Protein AF-A0A821TDD8-F1 (afdb_monomer_lite)

Secondary structure (DSSP, 8-state):
--TT---TT--HHHHHHHHHHHHHHHS---HHHHS-TT-HHHHHHHHHHHHHHHHHHHHHHTSSTTGGGHHHHHHHHHHHH--SSSSSTTHHHHHHHHHHHHHHHS-HHHHHHHHHHHTT-HHHHHH--GGG-SS-HHHHHHHHHHHHHHHHHHHH---TTTS-HHHHHHHHHHHHHHHS-B-HHHHHHHS-S-SSTTGGGS-HHHHHHHHEEEE---B-TTSPBPPPEEEE-TTHHHHT--HHHHHHH---HHHHHHHHHHTTT-

pLDDT: mean 84.68, std 11.16, range [42.69, 96.88]

Structure (mmCIF, N/CA/C/O backbone):
data_AF-A0A821TDD8-F1
#
_entry.id   AF-A0A821TDD8-F1
#
loop_
_atom_site.group_PDB
_atom_site.id
_atom_site.type_symbol
_atom_site.label_atom_id
_atom_site.label_alt_id
_atom_site.label_comp_id
_atom_site.label_asym_id
_atom_site.label_entity_id
_atom_site.label_seq_id
_atom_site.pdbx_PDB_ins_code
_atom_site.Cartn_x
_atom_site.Cartn_y
_atom_site.Cartn_z
_atom_site.occupancy
_atom_site.B_iso_or_equiv
_atom_site.auth_seq_id
_atom_site.auth_comp_id
_atom_site.auth_asym_id
_atom_site.auth_atom_id
_atom_site.pdbx_PDB_model_num
ATOM 1 N N . ILE A 1 1 ? -6.400 9.866 19.745 1.00 47.09 1 ILE A N 1
ATOM 2 C CA . ILE A 1 1 ? -5.144 9.919 18.960 1.00 47.09 1 ILE A CA 1
ATOM 3 C C . ILE A 1 1 ? -4.551 11.306 19.178 1.00 47.09 1 ILE A C 1
ATOM 5 O O . ILE A 1 1 ? -5.281 12.279 19.027 1.00 47.09 1 ILE A O 1
ATOM 9 N N . ILE A 1 2 ? -3.306 11.408 19.654 1.00 42.69 2 ILE A N 1
ATOM 10 C CA . ILE A 1 2 ? -2.627 12.700 19.856 1.00 42.69 2 ILE A CA 1
ATOM 11 C C . ILE A 1 2 ? -2.409 13.306 18.464 1.00 42.69 2 ILE A C 1
ATOM 13 O O . ILE A 1 2 ? -1.706 12.716 17.650 1.00 42.69 2 ILE A O 1
ATOM 17 N N . LYS A 1 3 ? -3.069 14.434 18.170 1.00 56.16 3 LYS A N 1
ATOM 18 C CA . LYS A 1 3 ? -3.223 14.970 16.802 1.00 56.16 3 LYS A CA 1
ATOM 19 C C . LYS A 1 3 ? -1.901 15.296 16.085 1.00 56.16 3 LYS A C 1
ATOM 21 O O . LYS A 1 3 ? -1.856 15.186 14.869 1.00 56.16 3 LYS A O 1
ATOM 26 N N . ASN A 1 4 ? -0.821 15.605 16.810 1.00 61.91 4 ASN A N 1
ATOM 27 C CA . ASN A 1 4 ? 0.393 16.194 16.217 1.00 61.91 4 ASN A CA 1
ATOM 28 C C . ASN A 1 4 ? 1.687 15.416 16.510 1.00 61.91 4 ASN A C 1
ATOM 30 O O . ASN A 1 4 ? 2.776 15.977 16.427 1.00 61.91 4 ASN A O 1
ATOM 34 N N . GLN A 1 5 ? 1.596 14.146 16.905 1.00 73.06 5 GLN A N 1
ATOM 35 C CA . GLN A 1 5 ? 2.781 13.313 17.116 1.00 73.06 5 GLN A CA 1
ATOM 36 C C . GLN A 1 5 ? 2.640 12.016 16.332 1.00 73.06 5 GLN A C 1
ATOM 38 O O . GLN A 1 5 ? 1.657 11.289 16.472 1.00 73.06 5 GLN A O 1
ATOM 43 N N . VAL A 1 6 ? 3.639 11.741 15.503 1.00 79.94 6 VAL A N 1
ATOM 44 C CA . VAL A 1 6 ? 3.786 10.491 14.767 1.00 79.94 6 VAL A CA 1
ATOM 45 C C . VAL A 1 6 ? 5.256 10.109 14.762 1.00 79.94 6 VAL A C 1
ATOM 47 O O . VAL A 1 6 ? 6.138 10.960 14.840 1.00 79.94 6 VAL A O 1
ATOM 50 N N . THR A 1 7 ? 5.513 8.814 14.693 1.00 83.12 7 THR A N 1
ATOM 51 C CA . THR A 1 7 ? 6.844 8.276 14.463 1.00 83.12 7 THR A CA 1
ATOM 52 C C . THR A 1 7 ? 6.717 7.107 13.504 1.00 83.12 7 THR A C 1
ATOM 54 O O . THR A 1 7 ? 5.881 6.221 13.694 1.00 83.12 7 THR A O 1
ATOM 57 N N . PHE A 1 8 ? 7.557 7.114 12.475 1.00 82.06 8 PHE A N 1
ATOM 58 C CA . PHE A 1 8 ? 7.660 6.030 11.505 1.00 82.06 8 PHE A CA 1
ATOM 59 C C . PHE A 1 8 ? 8.451 4.835 12.059 1.00 82.06 8 PHE A C 1
ATOM 61 O O . PHE A 1 8 ? 8.498 3.787 11.422 1.00 82.06 8 PHE A O 1
ATOM 68 N N . HIS A 1 9 ? 9.047 4.956 13.252 1.00 74.06 9 HIS A N 1
ATOM 69 C CA . HIS A 1 9 ? 10.036 4.012 13.777 1.00 74.06 9 HIS A CA 1
ATOM 70 C C . HIS A 1 9 ? 9.534 3.100 14.903 1.00 74.06 9 HIS A C 1
ATOM 72 O O . HIS A 1 9 ? 10.352 2.405 15.495 1.00 74.06 9 HIS A O 1
ATOM 78 N N . ILE A 1 10 ? 8.240 3.078 15.248 1.00 69.12 10 ILE A N 1
ATOM 79 C CA . ILE A 1 10 ? 7.751 2.156 16.294 1.00 69.12 10 ILE A CA 1
ATOM 80 C C . ILE A 1 10 ? 7.802 0.724 15.745 1.00 69.12 10 ILE A C 1
ATOM 82 O O . ILE A 1 10 ? 7.016 0.404 14.859 1.00 69.12 10 ILE A O 1
ATOM 86 N N . PRO A 1 11 ? 8.653 -0.175 16.271 1.00 76.12 11 PRO A N 1
ATOM 87 C CA . PRO A 1 11 ? 8.895 -1.447 15.599 1.00 76.12 11 PRO A CA 1
ATOM 88 C C . PRO A 1 11 ? 8.007 -2.584 16.125 1.00 76.12 11 PRO A C 1
ATOM 90 O O . PRO A 1 11 ? 7.867 -3.608 15.468 1.00 76.12 11 PRO A O 1
ATOM 93 N N . LEU A 1 12 ? 7.385 -2.435 17.304 1.00 86.81 12 LEU A N 1
ATOM 94 C CA . LEU A 1 12 ? 6.728 -3.555 17.991 1.00 86.81 12 LEU A CA 1
ATOM 95 C C . LEU A 1 12 ? 5.571 -4.165 17.188 1.00 86.81 12 LEU A C 1
ATOM 97 O O . LEU A 1 12 ? 5.489 -5.383 17.069 1.00 86.81 12 LEU A O 1
ATOM 101 N N . HIS A 1 13 ? 4.692 -3.337 16.620 1.00 87.94 13 HIS A N 1
ATOM 102 C CA . HIS A 1 13 ? 3.569 -3.829 15.818 1.00 87.94 13 HIS A CA 1
ATOM 103 C C . HIS A 1 13 ? 4.051 -4.521 14.533 1.00 87.94 13 HIS A C 1
ATOM 105 O O . HIS A 1 13 ? 3.463 -5.515 14.117 1.00 87.94 13 HIS A O 1
ATOM 111 N N . ARG A 1 14 ? 5.180 -4.085 13.966 1.00 88.88 14 ARG A N 1
ATOM 112 C CA . ARG A 1 14 ? 5.814 -4.739 12.813 1.00 88.88 14 ARG A CA 1
ATOM 113 C C . ARG A 1 14 ? 6.432 -6.078 13.177 1.00 88.88 14 ARG A C 1
ATOM 115 O O . ARG A 1 14 ? 6.271 -7.033 12.430 1.00 88.88 14 ARG A O 1
ATOM 122 N N . TYR A 1 15 ? 7.060 -6.199 14.346 1.00 88.81 15 TYR A N 1
ATOM 123 C CA . TYR A 1 15 ? 7.495 -7.510 14.832 1.00 88.81 15 TYR A CA 1
ATOM 124 C C . TYR A 1 15 ? 6.312 -8.453 15.045 1.00 88.81 15 TYR A C 1
ATOM 126 O O . TYR A 1 15 ? 6.395 -9.609 14.649 1.00 88.81 15 TYR A O 1
ATOM 134 N N . ILE A 1 16 ? 5.195 -7.968 15.601 1.00 89.94 16 ILE A N 1
ATOM 135 C CA . ILE A 1 16 ? 3.964 -8.767 15.716 1.00 89.94 16 ILE A CA 1
ATOM 136 C C . ILE A 1 16 ? 3.492 -9.216 14.330 1.00 89.94 16 ILE A C 1
ATOM 138 O O . ILE A 1 16 ? 3.193 -10.392 14.152 1.00 89.94 16 ILE A O 1
ATOM 142 N N . SER A 1 17 ? 3.475 -8.313 13.350 1.00 90.62 17 SER A N 1
ATOM 143 C CA . SER A 1 17 ? 3.122 -8.595 11.955 1.00 90.62 17 SER A CA 1
ATOM 144 C C . SER A 1 17 ? 3.984 -9.715 11.353 1.00 90.62 17 SER A C 1
ATOM 146 O O . SER A 1 17 ? 3.462 -10.757 10.953 1.00 90.62 17 SER A O 1
ATOM 148 N N . ILE A 1 18 ? 5.311 -9.560 11.405 1.00 88.12 18 ILE A N 1
ATOM 149 C CA . ILE A 1 18 ? 6.279 -10.522 10.860 1.00 88.12 18 ILE A CA 1
ATOM 150 C C . ILE A 1 18 ? 6.183 -11.871 11.582 1.00 88.12 18 ILE A C 1
ATOM 152 O O . ILE A 1 18 ? 6.120 -12.914 10.937 1.00 88.12 18 ILE A O 1
ATOM 156 N N . LEU A 1 19 ? 6.136 -11.879 12.917 1.00 88.56 19 LEU A N 1
ATOM 157 C CA . LEU A 1 19 ? 6.024 -13.115 13.697 1.00 88.56 19 LEU A CA 1
ATOM 158 C C . LEU A 1 19 ? 4.700 -13.837 13.436 1.00 88.56 19 LEU A C 1
ATOM 160 O O . LEU A 1 19 ? 4.680 -15.063 13.366 1.00 88.56 19 LEU A O 1
ATOM 164 N N . SER A 1 20 ? 3.610 -13.090 13.252 1.00 90.19 20 SER A N 1
ATOM 165 C CA . SER A 1 20 ? 2.308 -13.664 12.902 1.00 90.19 20 SER A CA 1
ATOM 166 C C . SER A 1 20 ? 2.359 -14.317 11.528 1.00 90.19 20 SER A C 1
ATOM 168 O O . SER A 1 20 ? 1.933 -15.459 11.386 1.00 90.19 20 SER A O 1
ATOM 170 N N . TYR A 1 21 ? 2.948 -13.637 10.540 1.00 88.00 21 TYR A N 1
ATOM 171 C CA . TYR A 1 21 ? 3.170 -14.201 9.211 1.00 88.00 21 TYR A CA 1
ATOM 172 C C . TYR A 1 21 ? 3.998 -15.495 9.276 1.00 88.00 21 TYR A C 1
ATOM 174 O O . TYR A 1 21 ? 3.598 -16.513 8.708 1.00 88.00 21 TYR A O 1
ATOM 182 N N . LEU A 1 22 ? 5.119 -15.483 10.006 1.00 87.88 22 LEU A N 1
ATOM 183 C CA . LEU A 1 22 ? 5.982 -16.656 10.145 1.00 87.88 22 LEU A CA 1
ATOM 184 C C . LEU A 1 22 ? 5.264 -17.819 10.834 1.00 87.88 22 LEU A C 1
ATOM 186 O O . LEU A 1 22 ? 5.390 -18.968 10.411 1.00 87.88 22 LEU A O 1
ATOM 190 N N . SER A 1 23 ? 4.497 -17.528 11.882 1.00 89.19 23 SER A N 1
ATOM 191 C CA . SER A 1 23 ? 3.778 -18.554 12.625 1.00 89.19 23 SER A CA 1
ATOM 192 C C . SER A 1 23 ? 2.687 -19.212 11.777 1.00 89.19 23 SER A C 1
ATOM 194 O O . SER A 1 23 ? 2.620 -20.440 11.715 1.00 89.19 23 SER A O 1
ATOM 196 N N . LEU A 1 24 ? 1.886 -18.409 11.069 1.00 87.44 24 LEU A N 1
ATOM 197 C CA . LEU A 1 24 ? 0.794 -18.896 10.223 1.00 87.44 24 LEU A CA 1
ATOM 198 C C . LEU A 1 24 ? 1.301 -19.748 9.052 1.00 87.44 24 LEU A C 1
ATOM 200 O O . LEU A 1 24 ? 0.732 -20.801 8.784 1.00 87.44 24 LEU A O 1
ATOM 204 N N . ASN A 1 25 ? 2.378 -19.325 8.383 1.00 84.75 25 ASN A N 1
ATOM 205 C CA . ASN A 1 25 ? 2.829 -19.978 7.149 1.00 84.75 25 ASN A CA 1
ATOM 206 C C . ASN A 1 25 ? 3.859 -21.092 7.365 1.00 84.75 25 ASN A C 1
ATOM 208 O O . ASN A 1 25 ? 3.899 -22.035 6.580 1.00 84.75 25 ASN A O 1
ATOM 212 N N . TYR A 1 26 ? 4.683 -21.016 8.416 1.00 86.06 26 TYR A N 1
ATOM 213 C CA . TYR A 1 26 ? 5.800 -21.955 8.610 1.00 86.06 26 TYR A CA 1
ATOM 214 C C . TYR A 1 26 ? 5.718 -22.784 9.892 1.00 86.06 26 TYR A C 1
ATOM 216 O O . TYR A 1 26 ? 6.449 -23.764 10.023 1.00 86.06 26 TYR A O 1
ATOM 224 N N . GLN A 1 27 ? 4.861 -22.419 10.849 1.00 87.12 27 GLN A N 1
ATOM 225 C CA . GLN A 1 27 ? 4.790 -23.096 12.153 1.00 87.12 27 GLN A CA 1
ATOM 226 C C . GLN A 1 27 ? 3.420 -23.716 12.444 1.00 87.12 27 GLN A C 1
ATOM 228 O O . GLN A 1 27 ? 3.188 -24.155 13.569 1.00 87.12 27 GLN A O 1
ATOM 233 N N . ASN A 1 28 ? 2.525 -23.777 11.449 1.00 85.81 28 ASN A N 1
ATOM 234 C CA . ASN A 1 28 ? 1.140 -24.236 11.611 1.00 85.81 28 ASN A CA 1
ATOM 235 C C . ASN A 1 28 ? 0.410 -23.510 12.758 1.00 85.81 28 ASN A C 1
ATOM 237 O O . ASN A 1 28 ? -0.372 -24.113 13.493 1.00 85.81 28 ASN A O 1
ATOM 241 N N . GLY A 1 29 ? 0.716 -22.224 12.952 1.00 85.50 29 GLY A N 1
ATOM 242 C CA . GLY A 1 29 ? 0.052 -21.387 13.941 1.00 85.50 29 GLY A CA 1
ATOM 243 C C . GLY A 1 29 ? -1.414 -21.160 13.582 1.00 85.50 29 GLY A C 1
ATOM 244 O O . GLY A 1 29 ? -1.786 -21.113 12.411 1.00 85.50 29 GLY A O 1
ATOM 245 N N . GLU A 1 30 ? -2.254 -20.970 14.596 1.00 86.69 30 GLU A N 1
ATOM 246 C CA . GLU A 1 30 ? -3.657 -20.608 14.412 1.00 86.69 30 GLU A CA 1
ATOM 247 C C . GLU A 1 30 ? -3.885 -19.151 14.822 1.00 86.69 30 GLU A C 1
ATOM 249 O O . GLU A 1 30 ? -3.379 -18.681 15.840 1.00 86.69 30 GLU A O 1
ATOM 254 N N . LEU A 1 31 ? -4.728 -18.424 14.085 1.00 84.06 31 LEU A N 1
ATOM 255 C CA . LEU A 1 31 ? -5.052 -17.028 14.415 1.00 84.06 31 LEU A CA 1
ATOM 256 C C . LEU A 1 31 ? -5.598 -16.861 15.840 1.00 84.06 31 LEU A C 1
ATOM 258 O O . LEU A 1 31 ? -5.296 -15.875 16.510 1.00 84.06 31 LEU A O 1
ATOM 262 N N . LYS A 1 32 ? -6.369 -17.849 16.313 1.00 83.50 32 LYS A N 1
ATOM 263 C CA . LYS A 1 32 ? -6.979 -17.862 17.651 1.00 83.50 32 LYS A CA 1
ATOM 264 C C . LYS A 1 32 ? -5.957 -17.955 18.779 1.00 83.50 32 LYS A C 1
ATOM 266 O O . LYS A 1 32 ? -6.250 -17.515 19.885 1.00 83.50 32 LYS A O 1
ATOM 271 N N . THR A 1 33 ? -4.794 -18.553 18.522 1.00 84.81 33 THR A N 1
ATOM 272 C CA . THR A 1 33 ? -3.737 -18.715 19.527 1.00 84.81 33 THR A CA 1
ATOM 273 C C . THR A 1 33 ? -2.760 -17.545 19.506 1.00 84.81 33 THR A C 1
ATOM 275 O O . THR A 1 33 ? -2.221 -17.183 20.549 1.00 84.81 33 THR A O 1
ATOM 278 N N . LEU A 1 34 ? -2.571 -16.924 18.339 1.00 85.69 34 LEU A N 1
ATOM 279 C CA . LEU A 1 34 ? -1.683 -15.777 18.152 1.00 85.69 34 LEU A CA 1
ATOM 280 C C . LEU A 1 34 ? -2.286 -14.461 18.646 1.00 85.69 34 LEU A C 1
ATOM 282 O O . LEU A 1 34 ? -1.569 -13.617 19.184 1.00 85.69 34 LEU A O 1
ATOM 286 N N . PHE A 1 35 ? -3.596 -14.283 18.478 1.00 87.56 35 PHE A N 1
ATOM 287 C CA . PHE A 1 35 ? -4.284 -13.046 18.823 1.00 87.56 35 PHE A CA 1
ATOM 288 C C . PHE A 1 35 ? -5.420 -13.288 19.816 1.00 87.56 35 PHE A C 1
ATOM 290 O O . PHE A 1 35 ? -6.171 -14.253 19.674 1.00 87.56 35 PHE A O 1
ATOM 297 N N . PRO A 1 36 ? -5.623 -12.387 20.794 1.00 87.06 36 PRO A N 1
ATOM 298 C CA . PRO A 1 36 ? -6.765 -12.459 21.694 1.00 87.06 36 PRO A CA 1
ATOM 299 C C . PRO A 1 36 ? -8.028 -11.985 20.959 1.00 87.06 36 PRO A C 1
ATOM 301 O O . PRO A 1 36 ? -8.467 -10.852 21.143 1.00 87.06 36 PRO A O 1
ATOM 304 N N . ILE A 1 37 ? -8.608 -12.846 20.115 1.00 85.19 37 ILE A N 1
ATOM 305 C CA . ILE A 1 37 ? -9.758 -12.514 19.247 1.00 85.19 37 ILE A CA 1
ATOM 306 C C . ILE A 1 37 ? -10.967 -12.024 20.057 1.00 85.19 37 ILE A C 1
ATOM 308 O O . ILE A 1 37 ? -11.699 -11.142 19.619 1.00 85.19 37 ILE A O 1
ATOM 312 N N . GLU A 1 38 ? -11.142 -12.532 21.277 1.00 87.06 38 GLU A N 1
ATOM 313 C CA . GLU A 1 38 ? -12.205 -12.094 22.188 1.00 87.06 38 GLU A CA 1
ATOM 314 C C . GLU A 1 38 ? -12.035 -10.634 22.649 1.00 87.06 38 GLU A C 1
ATOM 316 O O . GLU A 1 38 ? -13.008 -9.963 22.992 1.00 87.06 38 GLU A O 1
ATOM 321 N N . ASN A 1 39 ? -10.805 -10.109 22.636 1.00 92.44 39 ASN A N 1
ATOM 322 C CA . ASN A 1 39 ? -10.502 -8.737 23.020 1.00 92.44 39 ASN A CA 1
ATOM 323 C C . ASN A 1 39 ? -10.421 -7.826 21.789 1.00 92.44 39 A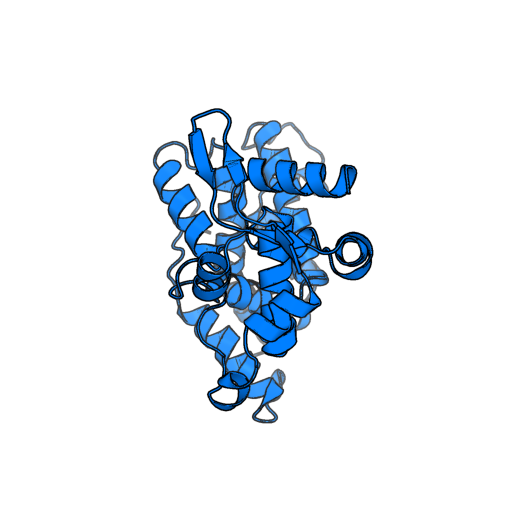SN A C 1
ATOM 325 O O . ASN A 1 39 ? -9.368 -7.299 21.427 1.00 92.44 39 ASN A O 1
ATOM 329 N N . GLU A 1 40 ? -11.575 -7.588 21.173 1.00 92.12 40 GLU A N 1
ATOM 330 C CA . GLU A 1 40 ? -11.700 -6.733 19.989 1.00 92.12 40 GLU A CA 1
ATOM 331 C C . GLU A 1 40 ? -11.110 -5.325 20.203 1.00 92.12 40 GLU A C 1
ATOM 333 O O . GLU A 1 40 ? -10.472 -4.762 19.315 1.00 92.12 40 GLU A O 1
ATOM 338 N N . LYS A 1 41 ? -11.256 -4.756 21.409 1.00 93.00 41 LYS A N 1
ATOM 339 C CA . LYS A 1 41 ? -10.689 -3.442 21.750 1.00 93.00 41 LYS A CA 1
ATOM 340 C C . LYS A 1 41 ? -9.163 -3.441 21.664 1.00 93.00 41 LYS A C 1
ATOM 342 O O . LYS A 1 41 ? -8.582 -2.455 21.215 1.00 93.00 41 LYS A O 1
ATOM 347 N N . PHE A 1 42 ? -8.513 -4.517 22.102 1.00 92.06 42 PHE A N 1
ATOM 348 C CA . PHE A 1 42 ? -7.067 -4.668 21.970 1.00 92.06 42 PHE A CA 1
ATOM 349 C C . PHE A 1 42 ? -6.647 -4.732 20.499 1.00 92.06 42 PHE A C 1
ATOM 351 O O . PHE A 1 42 ? -5.714 -4.030 20.116 1.00 92.06 42 PHE A O 1
ATOM 358 N N . LEU A 1 43 ? -7.364 -5.497 19.671 1.00 93.75 43 LEU A N 1
ATOM 359 C CA . LEU A 1 43 ? -7.078 -5.604 18.237 1.00 93.75 43 LEU A CA 1
ATOM 360 C C . LEU A 1 43 ? -7.232 -4.261 17.517 1.00 93.75 43 LEU A C 1
ATOM 362 O O . LEU A 1 43 ? -6.335 -3.845 16.789 1.00 93.75 43 LEU A O 1
ATOM 366 N N . LEU A 1 44 ? -8.317 -3.530 17.784 1.00 94.19 44 LEU A N 1
ATOM 367 C CA . LEU A 1 44 ? -8.499 -2.183 17.241 1.00 94.19 44 LEU A CA 1
ATOM 368 C C . LEU A 1 44 ? -7.381 -1.239 17.701 1.00 94.19 44 LEU A C 1
ATOM 370 O O . LEU A 1 44 ? -6.832 -0.507 16.885 1.00 94.19 44 LEU A O 1
ATOM 374 N N . ASN A 1 45 ? -6.974 -1.299 18.973 1.00 91.88 45 ASN A N 1
ATOM 375 C CA . ASN A 1 45 ? -5.850 -0.502 19.473 1.00 91.88 45 ASN A CA 1
ATOM 376 C C . ASN A 1 45 ? -4.520 -0.853 18.792 1.00 91.88 45 ASN A C 1
ATOM 378 O O . ASN A 1 45 ? -3.705 0.039 18.561 1.00 91.88 45 ASN A O 1
ATOM 382 N N . LEU A 1 46 ? -4.301 -2.127 18.461 1.00 91.81 46 LEU A N 1
ATOM 383 C CA . LEU A 1 46 ? -3.114 -2.575 17.740 1.00 91.81 46 LEU A CA 1
ATOM 384 C C . LEU A 1 46 ? -3.070 -1.992 16.317 1.00 91.81 46 LEU A C 1
ATOM 386 O O . LEU A 1 46 ? -1.999 -1.599 15.861 1.00 91.81 46 LEU A O 1
ATOM 390 N N . ALA A 1 47 ? -4.225 -1.850 15.658 1.00 93.31 47 ALA A N 1
ATOM 391 C CA . ALA A 1 47 ? -4.341 -1.243 14.330 1.00 93.31 47 ALA A CA 1
ATOM 392 C C . ALA A 1 47 ? -4.133 0.282 14.315 1.00 93.31 47 ALA A C 1
ATOM 394 O O . ALA A 1 47 ? -3.815 0.832 13.263 1.00 93.31 47 ALA A O 1
ATOM 395 N N . ILE A 1 48 ? -4.278 0.984 15.449 1.00 91.00 48 ILE A N 1
ATOM 396 C CA . ILE A 1 48 ? -4.169 2.456 15.493 1.00 91.00 48 ILE A CA 1
ATOM 397 C C . ILE A 1 48 ? -2.805 2.939 14.993 1.00 91.00 48 ILE A C 1
ATOM 399 O O . ILE A 1 48 ? -2.743 3.942 14.287 1.00 91.00 48 ILE A O 1
ATOM 403 N N . PHE A 1 49 ? -1.715 2.260 15.358 1.00 89.38 49 PHE A N 1
ATOM 404 C CA . PHE A 1 49 ? -0.364 2.681 14.979 1.00 89.38 49 PHE A CA 1
ATOM 405 C C . PHE A 1 49 ? -0.088 2.569 13.472 1.00 89.38 49 PHE A C 1
ATOM 407 O O . PHE A 1 49 ? 0.214 3.608 12.881 1.00 89.38 49 PHE A O 1
ATOM 414 N N . PRO A 1 50 ? -0.230 1.392 12.826 1.00 93.12 50 PRO A N 1
ATOM 415 C CA . PRO A 1 50 ? -0.031 1.290 11.381 1.00 93.12 50 PRO A CA 1
ATOM 416 C C . PRO A 1 50 ? -1.022 2.179 10.616 1.00 93.12 50 PRO A C 1
ATOM 418 O O . PRO A 1 50 ? -0.626 2.882 9.689 1.00 93.12 50 PRO A O 1
ATOM 421 N N . LEU A 1 51 ? -2.283 2.267 11.064 1.00 94.50 51 LEU A N 1
ATOM 422 C CA . LEU A 1 51 ? -3.267 3.167 10.456 1.00 94.50 51 LEU A CA 1
ATOM 423 C C . LEU A 1 51 ? -2.848 4.638 10.565 1.00 94.50 51 LEU A C 1
ATOM 425 O O . LEU A 1 51 ? -3.013 5.396 9.613 1.00 94.50 51 LEU A O 1
ATOM 429 N N . ARG A 1 52 ? -2.287 5.066 11.704 1.00 92.69 52 ARG A N 1
ATOM 430 C CA . ARG A 1 52 ? -1.836 6.452 11.880 1.00 92.69 52 ARG A CA 1
ATOM 431 C C . ARG A 1 52 ? -0.744 6.813 10.880 1.00 92.69 52 ARG A C 1
ATOM 433 O O . ARG A 1 52 ? -0.782 7.923 10.358 1.00 92.69 52 ARG A O 1
ATOM 440 N N . ILE A 1 53 ? 0.190 5.902 10.613 1.00 91.88 53 ILE A N 1
ATOM 441 C CA . ILE A 1 53 ? 1.261 6.114 9.632 1.00 91.88 53 ILE A CA 1
ATOM 442 C C . ILE A 1 53 ? 0.665 6.271 8.228 1.00 91.88 53 ILE A C 1
ATOM 444 O O . ILE A 1 53 ? 0.990 7.237 7.540 1.00 91.88 53 ILE A O 1
ATOM 448 N N . GLN A 1 54 ? -0.282 5.405 7.849 1.00 93.31 54 GLN A N 1
ATOM 449 C CA . GLN A 1 54 ? -0.982 5.508 6.563 1.00 93.31 54 GLN A CA 1
ATOM 450 C C . GLN A 1 54 ? -1.734 6.838 6.410 1.00 93.31 54 GLN A C 1
ATOM 452 O O . GLN A 1 54 ? -1.648 7.475 5.365 1.00 93.31 54 GLN A O 1
ATOM 457 N N . VAL A 1 55 ? -2.410 7.316 7.460 1.00 93.50 55 VAL A N 1
ATOM 458 C CA . VAL A 1 55 ? -3.074 8.634 7.450 1.00 93.50 55 VAL A CA 1
ATOM 459 C C . VAL A 1 55 ? -2.065 9.765 7.256 1.00 93.50 55 VAL A C 1
ATOM 461 O O . VAL A 1 55 ? -2.303 10.671 6.460 1.00 93.50 55 VAL A O 1
ATOM 464 N N . VAL A 1 56 ? -0.933 9.722 7.966 1.00 91.56 56 VAL A N 1
ATOM 465 C CA . VAL A 1 56 ? 0.080 10.785 7.913 1.00 91.56 56 VAL A CA 1
ATOM 466 C C . VAL A 1 56 ? 0.644 10.970 6.508 1.00 91.56 56 VAL A C 1
ATOM 468 O O . VAL A 1 56 ? 0.847 12.116 6.115 1.00 91.56 56 VAL A O 1
ATOM 471 N N . LYS A 1 57 ? 0.810 9.895 5.720 1.00 90.31 57 LYS A N 1
ATOM 472 C CA . LYS A 1 57 ? 1.224 9.997 4.306 1.00 90.31 57 LYS A CA 1
ATOM 473 C C . LYS A 1 57 ? 0.361 11.003 3.538 1.00 90.31 57 LYS A C 1
ATOM 475 O O . LYS A 1 57 ? 0.882 11.841 2.811 1.00 90.31 57 LYS A O 1
ATOM 480 N N . TYR A 1 58 ? -0.952 10.977 3.757 1.00 91.88 58 TYR A N 1
ATOM 481 C CA . TYR A 1 58 ? -1.886 11.881 3.084 1.00 91.88 58 TYR A CA 1
ATOM 482 C C . TYR A 1 58 ? -2.039 13.226 3.788 1.00 91.88 58 TYR A C 1
ATOM 484 O O . TYR A 1 58 ? -2.244 14.229 3.111 1.00 91.88 58 TYR A O 1
ATOM 492 N N . GLU A 1 59 ? -1.868 13.298 5.111 1.00 91.25 59 GLU A N 1
ATOM 493 C CA . GLU A 1 59 ? -1.774 14.589 5.807 1.00 91.25 59 GLU A CA 1
ATOM 494 C C . GLU A 1 59 ? -0.587 15.417 5.300 1.00 91.25 59 GLU A C 1
ATOM 496 O O . GLU A 1 59 ? -0.718 16.628 5.137 1.00 91.25 59 GLU A O 1
ATOM 501 N N . ILE A 1 60 ? 0.557 14.785 5.022 1.00 89.81 60 ILE A N 1
ATOM 502 C CA . ILE A 1 60 ? 1.736 15.449 4.449 1.00 89.81 60 ILE A CA 1
ATOM 503 C C . ILE A 1 60 ? 1.396 16.042 3.076 1.00 89.81 60 ILE A C 1
ATOM 505 O O . ILE A 1 60 ? 1.712 17.202 2.820 1.00 89.81 60 ILE A O 1
ATOM 509 N N . LEU A 1 61 ? 0.671 15.298 2.234 1.00 87.75 61 LEU A N 1
ATOM 510 C CA . LEU A 1 61 ? 0.253 15.749 0.902 1.00 87.75 61 LEU A CA 1
ATOM 511 C C . LEU A 1 61 ? -0.727 16.930 0.922 1.00 87.75 61 LEU A C 1
ATOM 513 O O . LEU A 1 61 ? -0.808 17.666 -0.059 1.00 87.75 61 LEU A O 1
ATOM 517 N N . THR A 1 62 ? -1.456 17.148 2.022 1.00 86.81 62 THR A N 1
ATOM 518 C CA . THR A 1 62 ? -2.315 18.340 2.147 1.00 86.81 62 THR A CA 1
ATOM 519 C C . THR A 1 62 ? -1.520 19.644 2.220 1.00 86.81 62 THR A C 1
ATOM 521 O O . THR A 1 62 ? -2.088 20.701 1.970 1.00 86.81 62 THR A O 1
ATOM 524 N N . ASN A 1 63 ? -0.231 19.596 2.590 1.00 78.56 63 ASN A N 1
ATOM 525 C CA . ASN A 1 63 ? 0.636 20.753 2.857 1.00 78.56 63 ASN A CA 1
ATOM 526 C C . ASN A 1 63 ? 0.111 21.752 3.916 1.00 78.56 63 ASN A C 1
ATOM 528 O O . ASN A 1 63 ? 0.734 22.789 4.141 1.00 78.56 63 ASN A O 1
ATOM 532 N N . THR A 1 64 ? -0.990 21.448 4.611 1.00 76.62 64 THR A N 1
ATOM 533 C CA . THR A 1 64 ? -1.595 22.325 5.628 1.00 76.62 64 THR A CA 1
ATOM 534 C C . THR A 1 64 ? -1.293 21.847 7.048 1.00 76.62 64 THR A C 1
ATOM 536 O O . THR A 1 64 ? -0.911 22.647 7.901 1.00 76.62 64 THR A O 1
ATOM 539 N N . ILE A 1 65 ? -1.399 20.537 7.302 1.00 78.50 65 ILE A N 1
ATOM 540 C CA . ILE A 1 65 ? -1.287 19.941 8.647 1.00 78.50 65 ILE A CA 1
ATOM 541 C C . ILE A 1 65 ? 0.163 19.933 9.160 1.00 78.50 65 ILE A C 1
ATOM 543 O O . ILE A 1 65 ? 0.414 20.237 10.325 1.00 78.50 65 ILE A O 1
ATOM 547 N N . TRP A 1 66 ? 1.123 19.620 8.285 1.00 80.81 66 TRP A N 1
ATOM 548 C CA . TRP A 1 66 ? 2.544 19.448 8.628 1.00 80.81 66 TRP A CA 1
ATOM 549 C C . TRP A 1 66 ? 3.440 20.577 8.103 1.00 80.81 66 TRP A C 1
ATOM 551 O O . TRP A 1 66 ? 4.640 20.385 7.936 1.00 80.81 66 TRP A O 1
ATOM 561 N N . SER A 1 67 ? 2.879 21.764 7.857 1.00 74.81 67 SER A N 1
ATOM 562 C CA . SER A 1 67 ? 3.542 22.882 7.164 1.00 74.81 67 SER A CA 1
ATOM 563 C C . SER A 1 67 ? 4.950 23.219 7.685 1.00 74.81 67 SER A C 1
ATOM 565 O O . SER A 1 67 ? 5.864 23.400 6.883 1.00 74.81 67 SER A O 1
ATOM 567 N N . TYR A 1 68 ? 5.155 23.218 9.007 1.00 69.69 68 TYR A N 1
ATOM 568 C CA . TYR A 1 68 ? 6.440 23.551 9.644 1.00 69.69 68 TYR A CA 1
ATOM 569 C C . TYR A 1 68 ? 7.541 22.482 9.532 1.00 69.69 68 TYR A C 1
ATOM 571 O O . TYR A 1 68 ? 8.708 22.829 9.662 1.00 69.69 68 TYR A O 1
ATOM 579 N N . HIS A 1 69 ? 7.187 21.212 9.318 1.00 75.50 69 HIS A N 1
ATOM 580 C CA . HIS A 1 69 ? 8.133 20.083 9.230 1.00 75.50 69 HIS A CA 1
ATOM 581 C C . HIS A 1 69 ? 7.900 19.275 7.946 1.00 75.50 69 HIS A C 1
ATOM 583 O O . HIS A 1 69 ? 8.072 18.057 7.912 1.00 75.50 69 HIS A O 1
ATOM 589 N N . SER A 1 70 ? 7.381 19.941 6.913 1.00 76.00 70 SER A N 1
ATOM 590 C CA . SER A 1 70 ? 6.841 19.288 5.721 1.00 76.00 70 SER A CA 1
ATOM 591 C C . SER A 1 70 ? 7.921 18.528 4.957 1.00 76.00 70 SER A C 1
ATOM 593 O O . SER A 1 70 ? 7.675 17.403 4.540 1.00 76.00 70 SER A O 1
ATOM 595 N N . TYR A 1 71 ? 9.128 19.085 4.851 1.00 84.94 71 TYR A N 1
ATOM 596 C CA . TYR A 1 71 ? 10.241 18.458 4.142 1.00 84.94 71 TYR A CA 1
ATOM 597 C C . TYR A 1 71 ? 10.787 17.218 4.865 1.00 84.94 71 TYR A C 1
ATOM 599 O O . TYR A 1 71 ? 10.944 16.162 4.256 1.00 84.94 71 TYR A O 1
ATOM 607 N N . GLU A 1 72 ? 11.026 17.298 6.175 1.00 86.75 72 GLU A N 1
ATOM 608 C CA . GLU A 1 72 ? 11.511 16.157 6.958 1.00 86.75 72 GLU A CA 1
ATOM 609 C C . GLU A 1 72 ? 10.477 15.030 6.996 1.00 86.75 72 GLU A C 1
ATOM 611 O O . GLU A 1 72 ? 10.828 13.857 6.876 1.00 86.75 72 GLU A O 1
ATOM 616 N N . MET A 1 73 ? 9.195 15.381 7.128 1.00 86.12 73 MET A N 1
ATOM 617 C CA . MET A 1 73 ? 8.101 14.413 7.094 1.00 86.12 73 MET A CA 1
ATOM 618 C C . MET A 1 73 ? 7.956 13.762 5.717 1.00 86.12 73 MET A C 1
ATOM 620 O O . MET A 1 73 ? 7.712 12.559 5.658 1.00 86.12 73 MET A O 1
ATOM 624 N N . GLN A 1 74 ? 8.152 14.516 4.628 1.00 87.06 74 GLN A N 1
ATOM 625 C CA . GLN A 1 74 ? 8.212 13.959 3.274 1.00 87.06 74 GLN A CA 1
ATOM 626 C C . GLN A 1 74 ? 9.337 12.929 3.174 1.00 87.06 74 GLN A C 1
ATOM 628 O O . GLN A 1 74 ? 9.046 11.777 2.891 1.00 87.06 74 GLN A O 1
ATOM 633 N N . ILE A 1 75 ? 10.576 13.269 3.549 1.00 86.62 75 ILE A N 1
ATOM 634 C CA . ILE A 1 75 ? 11.696 12.308 3.519 1.00 86.62 75 ILE A CA 1
ATOM 635 C C . ILE A 1 75 ? 11.377 11.041 4.324 1.00 86.62 75 ILE A C 1
ATOM 637 O O . ILE A 1 75 ? 11.630 9.933 3.863 1.00 86.62 75 ILE A O 1
ATOM 641 N N . GLN A 1 76 ? 10.810 11.173 5.525 1.00 87.44 76 GLN A N 1
ATOM 642 C CA . GLN A 1 76 ? 10.450 10.012 6.346 1.00 87.44 76 GLN A CA 1
ATOM 643 C C . GLN A 1 76 ? 9.349 9.157 5.698 1.00 87.44 76 GLN A C 1
ATOM 645 O O . GLN A 1 76 ? 9.421 7.930 5.737 1.00 87.44 76 GLN A O 1
ATOM 650 N N . SER A 1 77 ? 8.355 9.790 5.072 1.00 87.94 77 SER A N 1
ATOM 651 C CA . SER A 1 77 ? 7.292 9.110 4.324 1.00 87.94 77 SER A CA 1
ATOM 652 C C . SER A 1 77 ? 7.822 8.405 3.071 1.00 87.94 77 SER A C 1
ATOM 654 O O . SER A 1 77 ? 7.374 7.296 2.757 1.00 87.94 77 SER A O 1
ATOM 656 N N . ASP A 1 78 ? 8.770 9.030 2.371 1.00 85.38 78 ASP A N 1
ATOM 657 C CA . ASP A 1 78 ? 9.464 8.479 1.207 1.00 85.38 78 ASP A CA 1
ATOM 658 C C . ASP A 1 78 ? 10.233 7.226 1.624 1.00 85.38 78 ASP A C 1
ATOM 660 O O . ASP A 1 78 ? 9.998 6.161 1.069 1.00 85.38 78 ASP A O 1
ATOM 664 N N . MET A 1 79 ? 11.067 7.316 2.664 1.00 84.69 79 MET A N 1
ATOM 665 C CA . MET A 1 79 ? 11.861 6.191 3.179 1.00 84.69 79 MET A CA 1
ATOM 666 C C . MET A 1 79 ? 10.998 5.063 3.759 1.00 84.69 79 MET A C 1
ATOM 668 O O . MET A 1 79 ? 11.408 3.910 3.756 1.00 84.69 79 MET A O 1
ATOM 672 N N . TYR A 1 80 ? 9.814 5.377 4.288 1.00 87.56 80 TYR A N 1
ATOM 673 C CA . TYR A 1 80 ? 8.864 4.376 4.778 1.00 87.56 80 TYR A CA 1
ATOM 674 C C . TYR A 1 80 ? 8.207 3.571 3.649 1.00 87.56 80 TYR A C 1
ATOM 676 O O . TYR A 1 80 ? 7.932 2.383 3.822 1.00 87.56 80 TYR A O 1
ATOM 684 N N . SER A 1 81 ? 7.897 4.239 2.533 1.00 84.25 81 SER A N 1
ATOM 685 C CA . SER A 1 81 ? 7.175 3.640 1.403 1.00 84.25 81 SER A CA 1
ATOM 686 C C . SER A 1 81 ? 8.128 3.018 0.382 1.00 84.25 81 SER A C 1
ATOM 688 O O . SER A 1 81 ? 7.760 2.058 -0.290 1.00 84.25 81 SER A O 1
ATOM 690 N N . SER A 1 82 ? 9.342 3.559 0.264 1.00 76.12 82 SER A N 1
ATOM 691 C CA . SER A 1 82 ? 10.315 3.127 -0.726 1.00 76.12 82 SER A CA 1
ATOM 692 C C . SER A 1 82 ? 10.941 1.783 -0.364 1.00 76.12 82 SER A C 1
ATOM 694 O O . SER A 1 82 ? 11.161 1.435 0.796 1.00 76.12 82 SER A O 1
ATOM 696 N N . THR A 1 83 ? 11.285 1.034 -1.405 1.00 65.19 83 THR A N 1
ATOM 697 C CA . THR A 1 83 ? 12.173 -0.128 -1.311 1.00 65.19 83 THR A CA 1
ATOM 698 C C . THR A 1 83 ? 13.652 0.267 -1.302 1.00 65.19 83 THR A C 1
ATOM 700 O O . THR A 1 83 ? 14.507 -0.587 -1.078 1.00 65.19 83 THR A O 1
ATOM 703 N N . HIS A 1 84 ? 13.962 1.555 -1.518 1.00 60.47 84 HIS A N 1
ATOM 704 C CA . HIS A 1 84 ? 15.326 2.063 -1.665 1.00 60.47 84 HIS A CA 1
ATOM 705 C C . HIS A 1 84 ? 16.102 1.927 -0.353 1.00 60.47 84 HIS A C 1
ATOM 707 O O . HIS A 1 84 ? 15.732 2.511 0.666 1.00 60.47 84 HIS A O 1
ATOM 713 N N . GLY A 1 85 ? 17.220 1.202 -0.405 1.00 53.16 85 GLY A N 1
ATOM 714 C CA . GLY A 1 85 ? 18.175 1.119 0.693 1.00 53.16 85 GLY A CA 1
ATOM 715 C C . GLY A 1 85 ? 17.627 0.401 1.925 1.00 53.16 85 GLY A C 1
ATOM 716 O O . GLY A 1 85 ? 17.453 1.054 2.944 1.00 53.16 85 GLY A O 1
ATOM 717 N N . ASN A 1 86 ? 17.398 -0.917 1.811 1.00 54.03 86 ASN A N 1
ATOM 718 C CA . ASN A 1 86 ? 17.312 -2.033 2.792 1.00 54.03 86 ASN A CA 1
ATOM 719 C C . ASN A 1 86 ? 16.787 -1.848 4.237 1.00 54.03 86 ASN A C 1
ATOM 721 O O . ASN A 1 86 ? 16.363 -2.820 4.856 1.00 54.03 86 ASN A O 1
ATOM 725 N N . ILE A 1 87 ? 16.834 -0.666 4.836 1.00 53.41 87 ILE A N 1
ATOM 726 C CA . ILE A 1 87 ? 16.548 -0.421 6.251 1.00 53.41 87 ILE A CA 1
ATOM 727 C C . ILE A 1 87 ? 15.033 -0.419 6.506 1.00 53.41 87 ILE A C 1
ATOM 729 O O . ILE A 1 87 ? 14.590 -0.822 7.583 1.00 53.41 87 ILE A O 1
ATOM 733 N N . CYS A 1 88 ? 14.236 0.014 5.522 1.00 61.66 88 CYS A N 1
ATOM 734 C CA . CYS A 1 88 ? 12.800 0.254 5.686 1.00 61.66 88 CYS A CA 1
ATOM 735 C C . CYS A 1 88 ? 11.901 -0.503 4.696 1.00 61.66 88 CYS A C 1
ATOM 737 O O . CYS A 1 88 ? 10.682 -0.397 4.824 1.00 61.66 88 CYS A O 1
ATOM 739 N N . SER A 1 89 ? 12.462 -1.316 3.791 1.00 63.69 89 SER A N 1
ATOM 740 C CA . SER A 1 89 ? 11.754 -1.950 2.659 1.00 63.69 89 SER A CA 1
ATOM 741 C C . SER A 1 89 ? 10.557 -2.829 3.059 1.00 63.69 89 SER A C 1
ATOM 743 O O . SER A 1 89 ? 9.704 -3.139 2.236 1.00 63.69 89 SER A O 1
ATOM 745 N N . TYR A 1 90 ? 10.452 -3.193 4.341 1.00 73.94 90 TYR A N 1
ATOM 746 C CA . TYR A 1 90 ? 9.380 -4.029 4.887 1.00 73.94 90 TYR A CA 1
ATOM 747 C C . TYR A 1 90 ? 8.414 -3.289 5.816 1.00 73.94 90 TYR A C 1
ATOM 749 O O . TYR A 1 90 ? 7.465 -3.892 6.314 1.00 73.94 90 TYR A O 1
ATOM 757 N N . MET A 1 91 ? 8.641 -2.000 6.093 1.00 86.25 91 MET A N 1
ATOM 758 C CA . MET A 1 91 ? 7.835 -1.256 7.063 1.00 86.25 91 MET A CA 1
ATOM 759 C C . MET A 1 91 ? 6.392 -1.089 6.592 1.00 86.25 91 MET A C 1
ATOM 761 O O . MET A 1 91 ? 5.474 -1.451 7.327 1.00 86.25 91 MET A O 1
ATOM 765 N N . ASN A 1 92 ? 6.196 -0.580 5.372 1.00 89.00 92 ASN A N 1
ATOM 766 C CA . ASN A 1 92 ? 4.862 -0.413 4.803 1.00 89.00 92 ASN A CA 1
ATOM 767 C C . ASN A 1 92 ? 4.129 -1.753 4.678 1.00 89.00 92 ASN A C 1
ATOM 769 O O . ASN A 1 92 ? 2.975 -1.867 5.075 1.00 89.00 92 ASN A O 1
ATOM 773 N N . ASP A 1 93 ? 4.819 -2.793 4.222 1.00 88.88 93 ASP A N 1
ATOM 774 C CA . ASP A 1 93 ? 4.208 -4.102 3.993 1.00 88.88 93 ASP A CA 1
ATOM 775 C C . ASP A 1 93 ? 3.828 -4.817 5.291 1.00 88.88 93 ASP A C 1
ATOM 777 O O . ASP A 1 93 ? 2.762 -5.428 5.365 1.00 88.88 93 ASP A O 1
ATOM 781 N N . ALA A 1 94 ? 4.641 -4.687 6.344 1.00 90.06 94 ALA A N 1
ATOM 782 C CA . ALA A 1 94 ? 4.289 -5.181 7.670 1.00 90.06 94 ALA A CA 1
ATOM 783 C C . ALA A 1 94 ? 3.077 -4.444 8.257 1.00 90.06 94 ALA A C 1
ATOM 785 O O . ALA A 1 94 ? 2.227 -5.074 8.893 1.00 90.06 94 ALA A O 1
ATOM 786 N N . ASP A 1 95 ? 2.978 -3.134 8.037 1.00 92.94 95 ASP A N 1
ATOM 787 C CA . ASP A 1 95 ? 1.859 -2.325 8.517 1.00 92.94 95 ASP A CA 1
ATOM 788 C C . ASP A 1 95 ? 0.563 -2.667 7.759 1.00 92.94 95 ASP A C 1
ATOM 790 O O . ASP A 1 95 ? -0.474 -2.878 8.394 1.00 92.94 95 ASP A O 1
ATOM 794 N N . ILE A 1 96 ? 0.621 -2.800 6.427 1.00 93.62 96 ILE A N 1
ATOM 795 C CA . ILE A 1 96 ? -0.517 -3.218 5.593 1.00 93.62 96 ILE A CA 1
ATOM 796 C C . ILE A 1 96 ? -0.964 -4.639 5.946 1.00 93.62 96 ILE A C 1
ATOM 798 O O . ILE A 1 96 ? -2.155 -4.842 6.185 1.00 93.62 96 ILE A O 1
ATOM 802 N N . PHE A 1 97 ? -0.039 -5.597 6.075 1.00 93.12 97 PHE A N 1
ATOM 803 C CA . PHE A 1 97 ? -0.376 -6.966 6.481 1.00 93.12 97 PHE A CA 1
ATOM 804 C C . PHE A 1 97 ? -1.077 -7.002 7.843 1.00 93.12 97 PHE A C 1
ATOM 806 O O . PHE A 1 97 ? -2.059 -7.718 8.030 1.00 93.12 97 PHE A O 1
ATOM 813 N N . LEU A 1 98 ? -0.615 -6.201 8.808 1.00 93.75 98 LEU A N 1
ATOM 814 C CA . LEU A 1 98 ? -1.240 -6.151 10.126 1.00 93.75 98 LEU A CA 1
ATOM 815 C C . LEU A 1 98 ? -2.651 -5.550 10.071 1.00 93.75 98 LEU A C 1
ATOM 817 O O . LEU A 1 98 ? -3.549 -6.038 10.758 1.00 93.75 98 LEU A O 1
ATOM 821 N N . LEU A 1 99 ? -2.864 -4.513 9.257 1.00 95.56 99 LEU A N 1
ATOM 822 C CA . LEU A 1 99 ? -4.191 -3.931 9.040 1.00 95.56 99 LEU A CA 1
ATOM 823 C C . LEU A 1 99 ? -5.139 -4.929 8.368 1.00 95.56 99 LEU A C 1
ATOM 825 O O . LEU A 1 99 ? -6.275 -5.071 8.822 1.00 95.56 99 LEU A O 1
ATOM 829 N N . GLN A 1 100 ? -4.659 -5.656 7.355 1.00 94.69 100 GLN A N 1
ATOM 830 C CA . GLN A 1 100 ? -5.381 -6.756 6.715 1.00 94.69 100 GLN A CA 1
ATOM 831 C C . GLN A 1 100 ? -5.796 -7.797 7.748 1.00 94.69 100 GLN A C 1
ATOM 833 O O . GLN A 1 100 ? -6.985 -8.066 7.913 1.00 94.69 100 GLN A O 1
ATOM 838 N N . LEU A 1 101 ? -4.836 -8.301 8.523 1.00 93.00 101 LEU A N 1
ATOM 839 C CA . LEU A 1 101 ? -5.076 -9.308 9.544 1.00 93.00 101 LEU A CA 1
ATOM 840 C C . LEU A 1 101 ? -6.121 -8.847 10.562 1.00 93.00 101 LEU A C 1
ATOM 842 O O . LEU A 1 101 ? -7.119 -9.531 10.775 1.00 93.00 101 LEU A O 1
ATOM 846 N N . ILE A 1 102 ? -5.942 -7.663 11.149 1.00 94.69 102 ILE A N 1
ATOM 847 C CA . ILE A 1 102 ? -6.865 -7.139 12.160 1.00 94.69 102 ILE A CA 1
ATOM 848 C C . ILE A 1 102 ? -8.264 -6.940 11.575 1.00 94.69 102 ILE A C 1
ATOM 850 O O . ILE A 1 102 ? -9.234 -7.282 12.248 1.00 94.69 102 ILE A O 1
ATOM 854 N N . SER A 1 103 ? -8.386 -6.458 10.334 1.00 94.25 103 SER A N 1
ATOM 855 C CA . SER A 1 103 ? -9.690 -6.264 9.684 1.00 94.25 103 SER A CA 1
ATOM 856 C C . SER A 1 103 ? -10.502 -7.562 9.563 1.00 94.25 103 SER A C 1
ATOM 858 O O . SER A 1 103 ? -11.728 -7.514 9.628 1.00 94.25 103 SER A O 1
ATOM 860 N N . THR A 1 104 ? -9.834 -8.721 9.479 1.00 92.31 104 THR A N 1
ATOM 861 C CA . THR A 1 104 ? -10.491 -10.042 9.460 1.00 92.31 104 THR A CA 1
ATOM 862 C C . THR A 1 104 ? -10.885 -10.560 10.847 1.00 92.31 104 THR A C 1
ATOM 864 O O . THR A 1 104 ? -11.733 -11.444 10.953 1.00 92.31 104 THR A O 1
ATOM 867 N N . LEU A 1 105 ? -10.285 -10.023 11.915 1.00 93.12 105 LEU A N 1
ATOM 868 C CA . LEU A 1 105 ? -10.461 -10.497 13.294 1.00 93.12 105 LEU A CA 1
ATOM 869 C C . LEU A 1 105 ? -11.469 -9.673 14.110 1.00 93.12 105 LEU A C 1
ATOM 871 O O . LEU A 1 105 ? -11.874 -10.105 15.188 1.00 93.12 105 LEU A O 1
ATOM 875 N N . VAL A 1 106 ? -11.857 -8.489 13.634 1.00 95.00 106 VAL A N 1
ATOM 876 C CA . VAL A 1 106 ? -12.758 -7.561 14.340 1.00 95.00 106 VAL A CA 1
ATOM 877 C C . VAL A 1 106 ? -14.066 -7.356 13.577 1.00 95.00 106 VAL A C 1
ATOM 879 O O . VAL A 1 106 ? -14.201 -7.724 12.413 1.00 95.00 106 VAL A O 1
ATOM 882 N N . ASN A 1 107 ? -15.055 -6.727 14.213 1.00 95.62 107 ASN A N 1
ATOM 883 C CA . ASN A 1 107 ? -16.263 -6.306 13.523 1.00 95.62 107 ASN A CA 1
ATOM 884 C C . ASN A 1 107 ? -15.927 -5.252 12.458 1.00 95.62 107 ASN A C 1
ATOM 886 O O . ASN A 1 107 ? -15.451 -4.157 12.774 1.00 95.62 107 ASN A O 1
ATOM 890 N N . ILE A 1 108 ? -16.252 -5.565 11.203 1.00 94.88 108 ILE A N 1
ATOM 891 C CA . ILE A 1 108 ? -15.934 -4.709 10.059 1.00 94.88 108 ILE A CA 1
ATOM 892 C C . ILE A 1 108 ? -16.504 -3.291 10.194 1.00 94.88 108 ILE A C 1
ATOM 894 O O . ILE A 1 108 ? -15.820 -2.332 9.857 1.00 94.88 108 ILE A O 1
ATOM 898 N N . ASN A 1 109 ? -17.699 -3.114 10.770 1.00 95.25 109 ASN A N 1
ATOM 899 C CA . ASN A 1 109 ? -18.289 -1.781 10.928 1.00 95.25 109 ASN A CA 1
ATOM 900 C C . ASN A 1 109 ? -17.482 -0.926 11.911 1.00 95.25 109 ASN A C 1
ATOM 902 O O . ASN A 1 109 ? -17.245 0.250 11.647 1.00 95.25 109 ASN A O 1
ATOM 906 N N . LYS A 1 110 ? -17.001 -1.519 13.013 1.00 95.56 110 LYS A N 1
ATOM 907 C CA . LYS A 1 110 ? -16.144 -0.814 13.981 1.00 95.56 110 LYS A CA 1
ATOM 908 C C . LYS A 1 110 ? -14.781 -0.477 13.383 1.00 95.56 110 LYS A C 1
ATOM 910 O O . LYS A 1 110 ? -14.261 0.609 13.635 1.00 95.56 110 LYS A O 1
ATOM 915 N N . PHE A 1 111 ? -14.214 -1.386 12.586 1.00 96.31 111 PHE A N 1
ATOM 916 C CA . PHE A 1 111 ? -12.971 -1.127 11.862 1.00 96.31 111 PHE A CA 1
ATOM 917 C C . PHE A 1 111 ? -13.134 0.031 10.874 1.00 96.31 111 PHE A C 1
ATOM 919 O O . PHE A 1 111 ? -12.344 0.968 10.914 1.00 96.31 111 PHE A O 1
ATOM 926 N N . MET A 1 112 ? -14.187 0.017 10.052 1.00 96.12 112 MET A N 1
ATOM 927 C CA . MET A 1 112 ? -14.471 1.067 9.068 1.00 96.12 112 MET A CA 1
ATOM 928 C C . MET A 1 112 ? -14.758 2.422 9.723 1.00 96.12 112 MET A C 1
ATOM 930 O O . MET A 1 112 ? -14.279 3.456 9.255 1.00 96.12 112 MET A O 1
ATOM 934 N N . GLU A 1 113 ? -15.481 2.432 10.844 1.00 94.69 113 GLU A N 1
ATOM 935 C CA . GLU A 1 113 ? -15.708 3.645 11.630 1.00 94.69 113 GLU A CA 1
ATOM 936 C C . GLU A 1 113 ? -14.385 4.216 12.166 1.00 94.69 113 GLU A C 1
ATOM 938 O O . GLU A 1 113 ? -14.118 5.407 12.001 1.00 94.69 113 GLU A O 1
ATOM 943 N N . MET A 1 114 ? -13.526 3.379 12.763 1.00 95.44 114 MET A N 1
ATOM 944 C CA . MET A 1 114 ? -12.185 3.782 13.203 1.00 95.44 114 MET A CA 1
ATOM 945 C C . MET A 1 114 ? -11.340 4.290 12.028 1.00 95.44 114 MET A C 1
ATOM 947 O O . MET A 1 114 ? -10.683 5.323 12.152 1.00 95.44 114 MET A O 1
ATOM 951 N N . PHE A 1 115 ? -11.375 3.591 10.894 1.00 96.88 115 PHE A N 1
ATOM 952 C CA . PHE A 1 115 ? -10.620 3.906 9.688 1.00 96.88 115 PHE A CA 1
ATOM 953 C C . PHE A 1 115 ? -10.950 5.307 9.165 1.00 96.88 115 PHE A C 1
ATOM 955 O O . PHE A 1 115 ? -10.082 6.179 9.136 1.00 96.88 115 PHE A O 1
ATOM 962 N N . PHE A 1 116 ? -12.218 5.576 8.844 1.00 95.56 116 PHE A N 1
ATOM 963 C CA . PHE A 1 116 ? -12.615 6.875 8.298 1.00 95.56 116 PHE A CA 1
ATOM 964 C C . PHE A 1 116 ? -12.524 8.014 9.316 1.00 95.56 116 PHE A C 1
ATOM 966 O O . PHE A 1 116 ? -12.286 9.162 8.930 1.00 95.56 116 PHE A O 1
ATOM 973 N N . LYS A 1 117 ? -12.685 7.732 10.619 1.00 93.75 117 LYS A N 1
ATOM 974 C CA . LYS A 1 117 ? -12.444 8.739 11.665 1.00 93.75 117 LYS A CA 1
ATOM 975 C C . LYS A 1 117 ? -10.973 9.128 11.739 1.00 93.75 117 LYS A C 1
ATOM 977 O O . LYS A 1 117 ? -10.684 10.307 11.922 1.00 93.75 117 LYS A O 1
ATOM 982 N N . SER A 1 118 ? -10.056 8.177 11.559 1.00 93.50 118 SER A N 1
ATOM 983 C CA . SER A 1 118 ? -8.616 8.454 11.536 1.00 93.50 118 SER A CA 1
ATOM 984 C C . SER A 1 118 ? -8.206 9.363 10.373 1.00 93.50 118 SER A C 1
ATOM 986 O O . SER A 1 118 ? -7.320 10.186 10.559 1.00 93.50 118 SER A O 1
ATOM 988 N N . PHE A 1 119 ? -8.885 9.281 9.224 1.00 93.81 119 PHE A N 1
ATOM 989 C CA . PHE A 1 119 ? -8.703 10.197 8.084 1.00 93.81 119 PHE A CA 1
ATOM 990 C C . PHE A 1 119 ? -9.491 11.515 8.201 1.00 93.81 119 PHE A C 1
ATOM 992 O O . PHE A 1 119 ? -9.425 12.348 7.304 1.00 93.81 119 PHE A O 1
ATOM 999 N N . TYR A 1 120 ? -10.252 11.719 9.282 1.00 91.69 120 TYR A N 1
ATOM 1000 C CA . TYR A 1 120 ? -11.149 12.867 9.494 1.00 91.69 120 TYR A CA 1
ATOM 1001 C C . TYR A 1 120 ? -12.293 13.010 8.478 1.00 91.69 120 TYR A C 1
ATOM 1003 O O . TYR A 1 120 ? -13.000 14.013 8.497 1.00 91.69 120 TYR A O 1
ATOM 1011 N N . VAL A 1 121 ? -12.530 12.012 7.623 1.00 91.94 121 VAL A N 1
ATOM 1012 C CA . VAL A 1 121 ? -13.562 12.066 6.570 1.00 91.94 121 VAL A CA 1
ATOM 1013 C C . VAL A 1 121 ? -14.893 11.448 6.993 1.00 91.94 121 VAL A C 1
ATOM 1015 O O . VAL A 1 121 ? -15.897 11.649 6.319 1.00 91.94 121 VAL A O 1
ATOM 1018 N N . HIS A 1 122 ? -14.939 10.731 8.120 1.00 91.06 122 HIS A N 1
ATOM 1019 C CA . HIS A 1 122 ? -16.154 10.054 8.587 1.00 91.06 122 HIS A CA 1
ATOM 1020 C C . HIS A 1 122 ? -17.363 10.993 8.720 1.00 91.06 122 HIS A C 1
ATOM 1022 O O . HIS A 1 122 ? -18.440 10.692 8.215 1.00 91.06 122 HIS A O 1
ATOM 1028 N N . GLU A 1 123 ? -17.209 12.131 9.403 1.00 84.31 123 GLU A N 1
ATOM 1029 C CA . GLU A 1 123 ? -18.317 13.080 9.588 1.00 84.31 123 GLU A CA 1
ATOM 1030 C C . GLU A 1 123 ? -18.772 13.678 8.259 1.00 84.31 123 GLU A C 1
ATOM 1032 O O . GLU A 1 123 ? -19.972 13.800 8.027 1.00 84.31 123 GLU A O 1
ATOM 1037 N N . TRP A 1 124 ? -17.829 13.963 7.359 1.00 84.56 124 TRP A N 1
ATOM 1038 C CA . TRP A 1 124 ? -18.140 14.477 6.031 1.00 84.56 124 TRP A CA 1
ATOM 1039 C C . TRP A 1 124 ? -18.941 13.463 5.198 1.00 84.56 124 TRP A C 1
ATOM 1041 O O . TRP A 1 124 ? -19.959 13.830 4.615 1.00 84.56 124 TRP A O 1
ATOM 1051 N N . LEU A 1 125 ? -18.555 12.182 5.224 1.00 85.44 125 LEU A N 1
ATOM 1052 C CA . LEU A 1 125 ? -19.249 11.098 4.517 1.00 85.44 125 LEU A CA 1
ATOM 1053 C C . LEU A 1 125 ? -20.648 10.800 5.082 1.00 85.44 125 LEU A C 1
ATOM 1055 O O . LEU A 1 125 ? -21.560 10.492 4.320 1.00 85.44 125 LEU A O 1
ATOM 1059 N N . VAL A 1 126 ? -20.822 10.868 6.406 1.00 84.38 126 VAL A N 1
ATOM 1060 C CA . VAL A 1 126 ? -22.078 10.472 7.070 1.00 84.38 126 VAL A CA 1
ATOM 1061 C C . VAL A 1 126 ? -23.067 11.629 7.189 1.00 84.38 126 VAL A C 1
ATOM 1063 O O . VAL A 1 126 ? -24.266 11.434 7.003 1.00 84.38 126 VAL A O 1
ATOM 1066 N N . GLN A 1 127 ? -22.594 12.825 7.542 1.00 76.94 127 GLN A N 1
ATOM 1067 C CA . GLN A 1 127 ? -23.462 13.965 7.851 1.00 76.94 127 GLN A CA 1
ATOM 1068 C C . GLN A 1 127 ? -23.642 14.910 6.659 1.00 76.94 127 GLN A C 1
ATOM 1070 O O . GLN A 1 127 ? -24.595 15.685 6.660 1.00 76.94 127 GLN A O 1
ATOM 1075 N N . ASN A 1 128 ? -22.764 14.847 5.648 1.00 70.62 128 ASN A N 1
ATOM 1076 C CA . ASN A 1 128 ? -22.776 15.724 4.472 1.00 70.62 128 ASN A CA 1
ATOM 1077 C C . ASN A 1 128 ? -22.894 17.224 4.829 1.00 70.62 128 ASN A C 1
ATOM 1079 O O . ASN A 1 128 ? -23.561 18.000 4.144 1.00 70.62 128 ASN A O 1
ATOM 1083 N N . THR A 1 129 ? -22.287 17.636 5.945 1.00 65.06 129 THR A N 1
ATOM 1084 C CA . THR A 1 129 ? -22.326 19.018 6.429 1.00 65.06 129 THR A CA 1
ATOM 1085 C C . THR A 1 129 ? -20.994 19.711 6.156 1.00 65.06 129 THR A C 1
ATOM 1087 O O . THR A 1 129 ? -19.983 19.441 6.795 1.00 65.06 129 THR A O 1
ATOM 1090 N N . GLU A 1 130 ? -20.998 20.677 5.234 1.00 65.88 130 GLU A N 1
ATOM 1091 C CA . GLU A 1 130 ? -19.843 21.566 5.005 1.00 65.88 130 GLU A CA 1
ATOM 1092 C C . GLU A 1 130 ? -19.625 22.557 6.174 1.00 65.88 130 GLU A C 1
ATOM 1094 O O . GLU A 1 130 ? -18.589 23.207 6.270 1.00 65.88 130 GLU A O 1
ATOM 1099 N N . ASN A 1 131 ? -20.581 22.651 7.105 1.00 60.22 131 ASN A N 1
ATOM 1100 C CA . ASN A 1 131 ? -20.577 23.640 8.187 1.00 60.22 131 ASN A CA 1
ATOM 1101 C C . ASN A 1 131 ? -19.560 23.357 9.312 1.00 60.22 131 ASN A C 1
ATOM 1103 O O . ASN A 1 131 ? -19.311 24.249 10.117 1.00 60.22 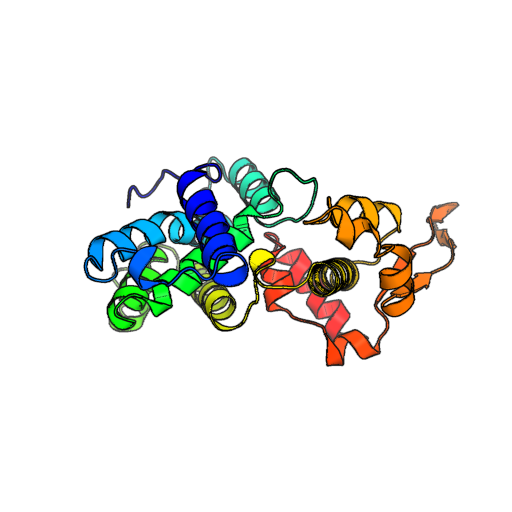131 ASN A O 1
ATOM 1107 N N . ASN A 1 132 ? -18.969 22.155 9.369 1.00 62.00 132 ASN A N 1
ATOM 1108 C CA . ASN A 1 132 ? -18.024 21.735 10.418 1.00 62.00 132 ASN A CA 1
ATOM 1109 C C . ASN A 1 132 ? -16.658 21.292 9.857 1.00 62.00 132 ASN A C 1
ATOM 1111 O O . ASN A 1 132 ? -15.968 20.469 10.460 1.00 62.00 132 ASN A O 1
ATOM 1115 N N . LEU A 1 133 ? -16.265 21.803 8.687 1.00 68.62 133 LEU A N 1
ATOM 1116 C CA . LEU A 1 133 ? -14.986 21.448 8.075 1.00 68.62 133 LEU A CA 1
ATOM 1117 C C . LEU A 1 133 ? -13.816 21.970 8.930 1.00 68.62 133 LEU A C 1
ATOM 1119 O O . LEU A 1 133 ? -13.667 23.167 9.156 1.00 68.62 133 LEU A O 1
ATOM 1123 N N . ILE A 1 134 ? -12.983 21.044 9.407 1.00 76.19 134 ILE A N 1
ATOM 1124 C CA . ILE A 1 134 ? -11.767 21.319 10.191 1.00 76.19 134 ILE A CA 1
ATOM 1125 C C . ILE A 1 134 ? -10.638 21.815 9.275 1.00 76.19 134 ILE A C 1
ATOM 1127 O O . ILE A 1 134 ? -9.791 22.603 9.691 1.00 76.19 134 ILE A O 1
ATOM 1131 N N . PHE A 1 135 ? -10.632 21.338 8.031 1.00 81.19 135 PHE A N 1
ATOM 1132 C CA . PHE A 1 135 ? -9.658 21.651 6.990 1.00 81.19 135 PHE A CA 1
ATOM 1133 C C . PHE A 1 135 ? -10.316 22.326 5.784 1.00 81.19 135 PHE A C 1
ATOM 1135 O O . PHE A 1 135 ? -11.533 22.292 5.608 1.00 81.19 135 PHE A O 1
ATOM 1142 N N . GLU A 1 136 ? -9.496 22.887 4.899 1.00 85.69 136 GLU A N 1
ATOM 1143 C CA . GLU A 1 136 ? -9.965 23.333 3.590 1.00 85.69 136 GLU A CA 1
ATOM 1144 C C . GLU A 1 136 ? -10.507 22.160 2.760 1.00 85.69 136 GLU A C 1
ATOM 1146 O O . GLU A 1 136 ? -10.049 21.019 2.873 1.00 85.69 136 GLU A O 1
ATOM 1151 N N . LYS A 1 137 ? -11.461 22.446 1.867 1.00 86.25 137 LYS A N 1
ATOM 1152 C CA . LYS A 1 137 ? -12.095 21.434 1.007 1.00 86.25 137 LYS A CA 1
ATOM 1153 C C . LYS A 1 137 ? -11.081 20.642 0.171 1.00 86.25 137 LYS A C 1
ATOM 1155 O O . LYS A 1 137 ? -11.239 19.438 0.010 1.00 86.25 137 LYS A O 1
ATOM 1160 N N . SER A 1 138 ? -10.021 21.297 -0.306 1.00 89.12 138 SER A N 1
ATOM 1161 C CA . SER A 1 138 ? -8.899 20.664 -1.015 1.00 89.12 138 SER A CA 1
ATOM 1162 C C . SER A 1 138 ? -8.211 19.587 -0.166 1.00 89.12 138 SER A C 1
ATOM 1164 O O . SER A 1 138 ? -7.992 18.476 -0.638 1.00 89.12 138 SER A O 1
ATOM 1166 N N . SER A 1 139 ? -7.944 19.881 1.109 1.00 89.75 139 SER A N 1
ATOM 1167 C CA . SER A 1 139 ? -7.328 18.939 2.050 1.00 89.75 139 SER A CA 1
ATOM 1168 C C . SER A 1 139 ? -8.244 17.747 2.337 1.00 89.75 139 SER A C 1
ATOM 1170 O O . SER A 1 139 ? -7.776 16.612 2.380 1.00 89.75 139 SER A O 1
ATOM 1172 N N . TYR A 1 140 ? -9.556 17.974 2.470 1.00 89.94 140 TYR A N 1
ATOM 1173 C CA . TYR A 1 140 ? -10.533 16.890 2.623 1.00 89.94 140 TYR A CA 1
ATOM 1174 C C . TYR A 1 140 ? -10.587 15.956 1.414 1.00 89.94 140 TYR A C 1
ATOM 1176 O O . TYR A 1 140 ? -10.697 14.747 1.599 1.00 89.94 140 TYR A O 1
ATOM 1184 N N . ILE A 1 141 ? -10.484 16.493 0.195 1.00 91.56 141 ILE A N 1
ATOM 1185 C CA . ILE A 1 141 ? -10.426 15.680 -1.027 1.00 91.56 141 ILE A CA 1
ATOM 1186 C C . ILE A 1 141 ? -9.181 14.786 -1.001 1.00 91.56 141 ILE A C 1
ATOM 1188 O O . ILE A 1 141 ? -9.312 13.579 -1.185 1.00 91.56 141 ILE A O 1
ATOM 1192 N N . THR A 1 142 ? -8.006 15.342 -0.683 1.00 92.44 142 THR A N 1
ATOM 1193 C CA . THR A 1 142 ? -6.758 14.568 -0.563 1.00 92.44 142 THR A CA 1
ATOM 1194 C C . THR A 1 142 ? -6.853 13.474 0.504 1.00 92.44 142 THR A C 1
ATOM 1196 O O . THR A 1 142 ? -6.420 12.346 0.275 1.00 92.44 142 THR A O 1
ATOM 1199 N N . LEU A 1 143 ? -7.441 13.774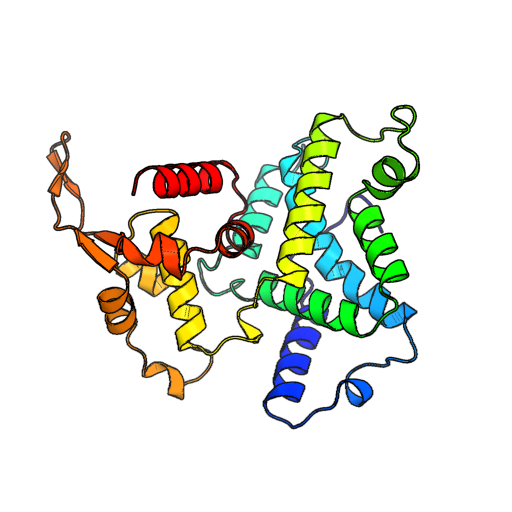 1.668 1.00 93.81 143 LEU A N 1
ATOM 1200 C CA . LEU A 1 143 ? -7.624 12.798 2.749 1.00 93.81 143 LEU A CA 1
ATOM 1201 C C . LEU A 1 143 ? -8.643 11.711 2.385 1.00 93.81 143 LEU A C 1
ATOM 1203 O O . LEU A 1 143 ? -8.431 10.546 2.720 1.00 93.81 143 LEU A O 1
ATOM 1207 N N . LEU A 1 144 ? -9.729 12.064 1.690 1.00 94.62 144 LEU A N 1
ATOM 1208 C CA . LEU A 1 144 ? -10.713 11.093 1.213 1.00 94.62 144 LEU A CA 1
ATOM 1209 C C . LEU A 1 144 ? -10.089 10.163 0.181 1.00 94.62 144 LEU A C 1
ATOM 1211 O O . LEU A 1 144 ? -10.187 8.948 0.327 1.00 94.62 144 LEU A O 1
ATOM 1215 N N . GLU A 1 145 ? -9.424 10.721 -0.824 1.00 94.12 145 GLU A N 1
ATOM 1216 C CA . GLU A 1 145 ? -8.726 9.940 -1.836 1.00 94.12 145 GLU A CA 1
ATOM 1217 C C . GLU A 1 145 ? -7.702 9.004 -1.189 1.00 94.12 145 GLU A C 1
ATOM 1219 O O . GLU A 1 145 ? -7.698 7.8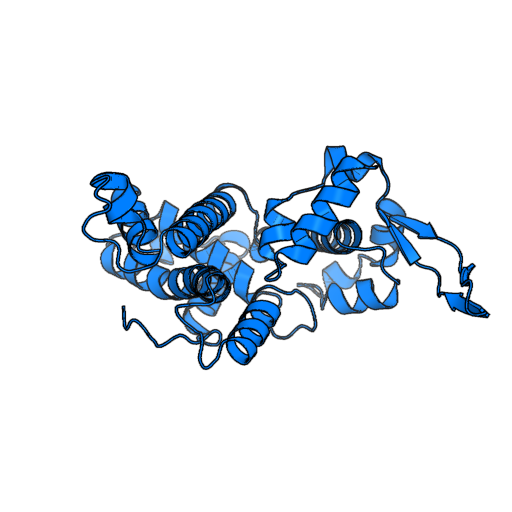08 -1.466 1.00 94.12 145 GLU A O 1
ATOM 1224 N N . GLY A 1 146 ? -6.912 9.515 -0.243 1.00 94.44 146 GLY A N 1
ATOM 1225 C CA . GLY A 1 146 ? -5.968 8.702 0.510 1.00 94.44 146 GLY A CA 1
ATOM 1226 C C . GLY A 1 146 ? -6.616 7.577 1.302 1.00 94.44 146 GLY A C 1
ATOM 1227 O O . GLY A 1 146 ? -6.129 6.450 1.283 1.00 94.44 146 GLY A O 1
ATOM 1228 N N . SER A 1 147 ? -7.757 7.846 1.939 1.00 96.25 147 SER A N 1
ATOM 1229 C CA . SER A 1 147 ? -8.512 6.811 2.647 1.00 96.25 147 SER A CA 1
ATOM 1230 C C . SER A 1 147 ? -8.994 5.707 1.701 1.00 96.25 147 SER A C 1
ATOM 1232 O O . SER A 1 147 ? -8.933 4.533 2.052 1.00 96.25 147 SER A O 1
ATOM 1234 N N . LEU A 1 148 ? -9.417 6.057 0.483 1.00 96.12 148 LEU A N 1
ATOM 1235 C CA . LEU A 1 148 ? -9.875 5.088 -0.511 1.00 96.12 148 LEU A CA 1
ATOM 1236 C C . LEU A 1 148 ? -8.714 4.281 -1.093 1.00 96.12 148 LEU A C 1
ATOM 1238 O O . LEU A 1 148 ? -8.853 3.071 -1.241 1.00 96.12 148 LEU A O 1
ATOM 1242 N N . ILE A 1 149 ? -7.569 4.919 -1.357 1.00 95.06 149 ILE A N 1
ATOM 1243 C CA . ILE A 1 149 ? -6.356 4.227 -1.811 1.00 95.06 149 ILE A CA 1
ATOM 1244 C C . ILE A 1 149 ? -5.895 3.235 -0.745 1.00 95.06 149 ILE A C 1
ATOM 1246 O O . ILE A 1 149 ? -5.729 2.063 -1.053 1.00 95.06 149 ILE A O 1
ATOM 1250 N N . VAL A 1 150 ? -5.764 3.656 0.518 1.00 95.38 150 VAL A N 1
ATOM 1251 C CA . VAL A 1 150 ? -5.328 2.761 1.604 1.00 95.38 150 VAL A CA 1
ATOM 1252 C C . VAL A 1 150 ? -6.323 1.626 1.819 1.00 95.38 150 VAL A C 1
ATOM 1254 O O . VAL A 1 150 ? -5.910 0.490 2.034 1.00 95.38 150 VAL A O 1
ATOM 1257 N N . LEU A 1 151 ? -7.627 1.899 1.739 1.00 96.19 151 LEU A N 1
ATOM 1258 C CA . LEU A 1 151 ? -8.639 0.851 1.834 1.00 96.19 151 LEU A CA 1
ATOM 1259 C C . LEU A 1 151 ? -8.520 -0.146 0.673 1.00 96.19 151 LEU A C 1
ATOM 1261 O O . LEU A 1 151 ? -8.564 -1.351 0.907 1.00 96.19 151 LEU A O 1
ATOM 1265 N N . ALA A 1 152 ? -8.321 0.338 -0.555 1.00 95.62 152 ALA A N 1
ATOM 1266 C CA . ALA A 1 152 ? -8.083 -0.509 -1.720 1.00 95.62 152 ALA A CA 1
ATOM 1267 C C . ALA A 1 152 ? -6.796 -1.333 -1.566 1.00 95.62 152 ALA A C 1
ATOM 1269 O O . ALA A 1 152 ? -6.816 -2.527 -1.840 1.00 95.62 152 ALA A O 1
ATOM 1270 N N . THR A 1 153 ? -5.715 -0.749 -1.042 1.00 93.38 153 THR A N 1
ATOM 1271 C CA . THR A 1 153 ? -4.478 -1.471 -0.711 1.00 93.38 153 THR A CA 1
ATOM 1272 C C . THR A 1 153 ? -4.741 -2.566 0.324 1.00 93.38 153 THR A C 1
ATOM 1274 O O . THR A 1 153 ? -4.334 -3.702 0.122 1.00 93.38 153 THR A O 1
ATOM 1277 N N . ILE A 1 154 ? -5.480 -2.286 1.402 1.00 94.12 154 ILE A N 1
ATOM 1278 C CA . ILE A 1 154 ? -5.831 -3.314 2.396 1.00 94.12 154 ILE A CA 1
ATOM 1279 C C . ILE A 1 154 ? -6.625 -4.456 1.742 1.00 94.12 154 ILE A C 1
ATOM 1281 O O . ILE A 1 154 ? -6.394 -5.614 2.066 1.00 94.12 154 ILE A O 1
ATOM 1285 N N . VAL A 1 155 ? -7.536 -4.170 0.814 1.00 92.12 155 VAL A N 1
ATOM 1286 C CA . VAL A 1 155 ? -8.393 -5.204 0.210 1.00 92.12 155 VAL A CA 1
ATOM 1287 C C . VAL A 1 155 ? -7.696 -5.993 -0.905 1.00 92.12 155 VAL A C 1
ATOM 1289 O O . VAL A 1 155 ? -7.908 -7.199 -1.001 1.00 92.12 155 VAL A O 1
ATOM 1292 N N . ALA A 1 156 ? -6.910 -5.332 -1.755 1.00 87.50 156 ALA A N 1
ATOM 1293 C CA . ALA A 1 156 ? -6.445 -5.888 -3.027 1.00 87.50 156 ALA A CA 1
ATOM 1294 C C . ALA A 1 156 ? -4.930 -6.126 -3.101 1.00 87.50 156 ALA A C 1
ATOM 1296 O O . ALA A 1 156 ? -4.494 -6.989 -3.859 1.00 87.50 156 ALA A O 1
ATOM 1297 N N . PHE A 1 157 ? -4.119 -5.389 -2.337 1.00 84.44 157 PHE A N 1
ATOM 1298 C CA . PHE A 1 157 ? -2.664 -5.486 -2.435 1.00 84.44 157 PHE A CA 1
ATOM 1299 C C . PHE A 1 157 ? -2.131 -6.665 -1.617 1.00 84.44 157 PHE A C 1
ATOM 1301 O O . PHE A 1 157 ? -2.473 -6.832 -0.444 1.00 84.44 157 PHE A O 1
ATOM 1308 N N . SER A 1 158 ? -1.247 -7.456 -2.223 1.00 82.81 158 SER A N 1
ATOM 1309 C CA . SER A 1 158 ? -0.525 -8.527 -1.534 1.00 82.81 158 SER A CA 1
ATOM 1310 C C . SER A 1 158 ? 0.818 -7.991 -1.029 1.00 82.81 158 SER A C 1
ATOM 1312 O O . SER A 1 158 ? 1.713 -7.754 -1.840 1.00 82.81 158 SER A O 1
ATOM 1314 N N . PRO A 1 159 ? 0.994 -7.770 0.288 1.00 79.19 159 PRO A N 1
ATOM 1315 C CA . PRO A 1 159 ? 2.244 -7.234 0.819 1.00 79.19 159 PRO A CA 1
ATOM 1316 C C . PRO A 1 159 ? 3.399 -8.221 0.618 1.00 79.19 159 PRO A C 1
ATOM 1318 O O . PRO A 1 159 ? 3.175 -9.434 0.602 1.00 79.19 159 PRO A O 1
ATOM 1321 N N . HIS A 1 160 ? 4.643 -7.718 0.572 1.00 75.94 160 HIS A N 1
ATOM 1322 C CA . HIS A 1 160 ? 5.861 -8.530 0.427 1.00 75.94 160 HIS A CA 1
ATOM 1323 C C . HIS A 1 160 ? 5.864 -9.772 1.308 1.00 75.94 160 HIS A C 1
ATOM 1325 O O . HIS A 1 160 ? 6.282 -10.836 0.864 1.00 75.94 160 HIS A O 1
ATOM 1331 N N . LEU A 1 161 ? 5.397 -9.644 2.555 1.00 72.75 161 LEU A N 1
ATOM 1332 C CA . LEU A 1 161 ? 5.350 -10.751 3.502 1.00 72.75 161 LEU A CA 1
ATOM 1333 C C . LEU A 1 161 ? 4.655 -11.972 2.895 1.00 72.75 161 LEU A C 1
ATOM 1335 O O . LEU A 1 161 ? 5.206 -13.056 2.991 1.00 72.75 161 LEU A O 1
ATOM 1339 N N . VAL A 1 162 ? 3.531 -11.794 2.202 1.00 75.44 162 VAL A N 1
ATOM 1340 C CA . VAL A 1 162 ? 2.682 -12.884 1.701 1.00 75.44 162 VAL A CA 1
ATOM 1341 C C . VAL A 1 162 ? 3.239 -13.560 0.443 1.00 75.44 162 VAL A C 1
ATOM 1343 O O . VAL A 1 162 ? 3.068 -14.768 0.300 1.00 75.44 162 VAL A O 1
ATOM 1346 N N . LEU A 1 163 ? 3.913 -12.814 -0.434 1.00 73.00 163 LEU A N 1
ATOM 1347 C CA . LEU A 1 163 ? 4.392 -13.312 -1.730 1.00 73.00 163 LEU A CA 1
ATOM 1348 C C . LEU A 1 163 ? 5.645 -14.193 -1.615 1.00 73.00 163 LEU A C 1
ATOM 1350 O O . LEU A 1 163 ? 6.463 -14.018 -0.702 1.00 73.00 163 LEU A O 1
ATOM 1354 N N . ASP A 1 164 ? 5.827 -15.101 -2.580 1.00 79.50 164 ASP A N 1
ATOM 1355 C CA . ASP A 1 164 ? 7.116 -15.772 -2.773 1.00 79.50 164 ASP A CA 1
ATOM 1356 C C . ASP A 1 164 ? 8.208 -14.752 -3.147 1.00 79.50 164 ASP A C 1
ATOM 1358 O O . ASP A 1 164 ? 7.935 -13.699 -3.727 1.00 79.50 164 ASP A O 1
ATOM 1362 N N . ASP A 1 165 ? 9.464 -15.056 -2.817 1.00 78.25 165 ASP A N 1
ATOM 1363 C CA . ASP A 1 165 ? 10.593 -14.157 -3.081 1.00 78.25 165 ASP A CA 1
ATOM 1364 C C . ASP A 1 165 ? 10.782 -13.841 -4.565 1.00 78.25 165 ASP A C 1
ATOM 1366 O O . ASP A 1 165 ? 11.260 -12.751 -4.892 1.00 78.25 165 ASP A O 1
ATOM 1370 N N . PHE A 1 166 ? 10.462 -14.788 -5.453 1.00 83.19 166 PHE A N 1
ATOM 1371 C CA . PHE A 1 166 ? 10.527 -14.564 -6.893 1.00 83.19 166 PHE A CA 1
ATOM 1372 C C . PHE A 1 166 ? 9.418 -13.613 -7.347 1.00 83.19 166 PHE A C 1
ATOM 1374 O O . PHE A 1 166 ? 9.709 -12.600 -7.980 1.00 83.19 166 PHE A O 1
ATOM 1381 N N . GLU A 1 167 ? 8.166 -13.911 -6.989 1.00 85.69 167 GLU A N 1
ATOM 1382 C CA . GLU A 1 167 ? 6.996 -13.103 -7.362 1.00 85.69 167 GLU A CA 1
ATOM 1383 C C . GLU A 1 167 ? 7.125 -11.675 -6.842 1.00 85.69 167 GLU A C 1
ATOM 1385 O O . GLU A 1 167 ? 6.883 -10.715 -7.569 1.00 85.69 167 GLU A O 1
ATOM 1390 N N . HIS A 1 168 ? 7.586 -11.526 -5.602 1.00 83.19 168 HIS A N 1
ATOM 1391 C CA . HIS A 1 168 ? 7.818 -10.215 -5.034 1.00 83.19 168 HIS A CA 1
ATOM 1392 C C . HIS A 1 168 ? 8.894 -9.437 -5.793 1.00 83.19 168 HIS A C 1
ATOM 1394 O O . HIS A 1 168 ? 8.665 -8.287 -6.159 1.00 83.19 168 HIS A O 1
ATOM 1400 N N . ARG A 1 169 ? 10.070 -10.037 -6.026 1.00 85.12 169 ARG A N 1
ATOM 1401 C CA . ARG A 1 169 ? 11.151 -9.338 -6.736 1.00 85.12 169 ARG A CA 1
ATOM 1402 C C . ARG A 1 169 ? 10.743 -8.983 -8.154 1.00 85.12 169 ARG A C 1
ATOM 1404 O O . ARG A 1 169 ? 11.035 -7.880 -8.600 1.00 85.12 169 ARG A O 1
ATOM 1411 N N . ARG A 1 170 ? 10.018 -9.869 -8.836 1.00 90.38 170 ARG A N 1
ATOM 1412 C CA . ARG A 1 170 ? 9.413 -9.562 -10.131 1.00 90.38 170 ARG A CA 1
ATOM 1413 C C . ARG A 1 170 ? 8.512 -8.331 -10.036 1.00 90.38 170 ARG A C 1
ATOM 1415 O O . ARG A 1 170 ? 8.732 -7.384 -10.784 1.00 90.38 170 ARG A O 1
ATOM 1422 N N . ALA A 1 171 ? 7.572 -8.309 -9.093 1.00 89.19 171 ALA A N 1
ATOM 1423 C CA . ALA A 1 171 ? 6.642 -7.197 -8.922 1.00 89.19 171 ALA A CA 1
ATOM 1424 C C . ALA A 1 171 ? 7.358 -5.873 -8.589 1.00 89.19 171 ALA A C 1
ATOM 1426 O O . ALA A 1 171 ? 7.021 -4.837 -9.154 1.00 89.19 171 ALA A O 1
ATOM 1427 N N . GLU A 1 172 ? 8.390 -5.886 -7.739 1.00 88.31 172 GLU A N 1
ATOM 1428 C CA . GLU A 1 172 ? 9.178 -4.682 -7.434 1.00 88.31 172 GLU A CA 1
ATOM 1429 C C . GLU A 1 172 ? 10.020 -4.197 -8.626 1.00 88.31 172 GLU A C 1
ATOM 1431 O O . GLU A 1 172 ? 10.100 -2.988 -8.854 1.00 88.31 172 GLU A O 1
ATOM 1436 N N . ILE A 1 173 ? 10.619 -5.098 -9.422 1.00 90.38 173 ILE A N 1
ATOM 1437 C CA . ILE A 1 173 ? 11.351 -4.698 -10.638 1.00 90.38 173 ILE A CA 1
ATOM 1438 C C . ILE A 1 173 ? 10.380 -4.116 -11.667 1.00 90.38 173 ILE A C 1
ATOM 1440 O O . ILE A 1 173 ? 10.673 -3.070 -12.247 1.00 90.38 173 ILE A O 1
ATOM 1444 N N . ILE A 1 174 ? 9.218 -4.747 -11.873 1.00 92.50 174 ILE A N 1
ATOM 1445 C CA . ILE A 1 174 ? 8.166 -4.209 -12.743 1.00 92.50 174 ILE A CA 1
ATOM 1446 C C . ILE A 1 174 ? 7.779 -2.812 -12.261 1.00 92.50 174 ILE A C 1
ATOM 1448 O O . ILE A 1 174 ? 7.818 -1.870 -13.045 1.00 92.50 174 ILE A O 1
ATOM 1452 N N . ASN A 1 175 ? 7.499 -2.644 -10.969 1.00 90.31 175 ASN A N 1
ATOM 1453 C CA . ASN A 1 175 ? 7.111 -1.357 -10.402 1.00 90.31 175 ASN A CA 1
ATOM 1454 C C . ASN A 1 175 ? 8.178 -0.266 -10.631 1.00 90.31 175 ASN A C 1
ATOM 1456 O O . ASN A 1 175 ? 7.854 0.848 -11.047 1.00 90.31 175 ASN A O 1
ATOM 1460 N N . ALA A 1 176 ? 9.462 -0.593 -10.450 1.00 90.25 176 ALA A N 1
ATOM 1461 C CA . ALA A 1 176 ? 10.566 0.321 -10.744 1.00 90.25 176 ALA 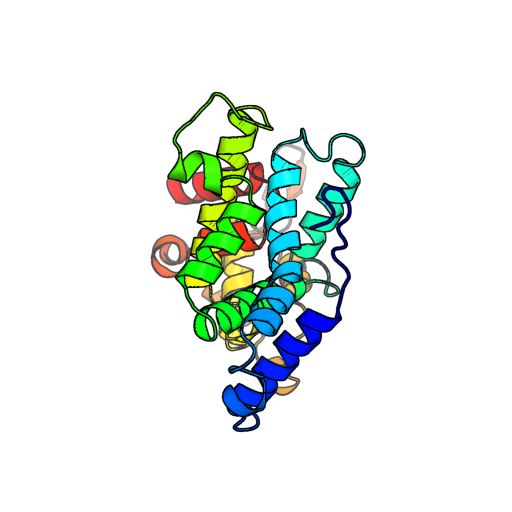A CA 1
ATOM 1462 C C . ALA A 1 176 ? 10.617 0.721 -12.233 1.00 90.25 176 ALA A C 1
ATOM 1464 O O . ALA A 1 176 ? 10.747 1.905 -12.550 1.00 90.25 176 ALA A O 1
ATOM 1465 N N . LEU A 1 177 ? 10.460 -0.251 -13.140 1.00 92.88 177 LEU A N 1
ATOM 1466 C CA . LEU A 1 177 ? 10.500 -0.051 -14.595 1.00 92.88 177 LEU A CA 1
ATOM 1467 C C . LEU A 1 177 ? 9.272 0.682 -15.153 1.00 92.88 177 LEU A C 1
ATOM 1469 O O . LEU A 1 177 ? 9.355 1.391 -16.160 1.00 92.88 177 LEU A O 1
ATOM 1473 N N . VAL A 1 178 ? 8.120 0.524 -14.507 1.00 93.25 178 VAL A N 1
ATOM 1474 C CA . VAL A 1 178 ? 6.889 1.244 -14.840 1.00 93.25 178 VAL A CA 1
ATOM 1475 C C . VAL A 1 178 ? 7.067 2.735 -14.538 1.00 93.25 178 VAL A C 1
ATOM 1477 O O . VAL A 1 178 ? 6.709 3.568 -15.375 1.00 93.25 178 VAL A O 1
ATOM 1480 N N . ILE A 1 179 ? 7.666 3.079 -13.392 1.00 90.19 179 ILE A N 1
ATOM 1481 C CA . ILE A 1 179 ? 7.933 4.473 -13.009 1.00 90.19 179 ILE A CA 1
ATOM 1482 C C . ILE A 1 179 ? 8.947 5.111 -13.967 1.00 90.19 179 ILE A C 1
ATOM 1484 O O . ILE A 1 179 ? 8.715 6.214 -14.472 1.00 90.19 179 ILE A O 1
ATOM 1488 N N . GLN A 1 180 ? 10.061 4.426 -14.240 1.00 90.62 180 GLN A N 1
ATOM 1489 C CA . GLN A 1 180 ? 11.124 4.939 -15.106 1.00 90.62 180 GLN A CA 1
ATOM 1490 C C . GLN A 1 180 ? 12.011 3.831 -15.682 1.00 90.62 180 GLN A C 1
ATOM 1492 O O . GLN A 1 180 ? 12.155 2.759 -15.103 1.00 90.62 180 GLN A O 1
ATOM 1497 N N . ASP A 1 181 ? 12.691 4.122 -16.791 1.00 92.12 181 ASP A N 1
ATOM 1498 C CA . ASP A 1 181 ? 13.697 3.207 -17.339 1.00 92.12 181 ASP A CA 1
ATOM 1499 C C . ASP A 1 181 ? 14.918 3.186 -16.408 1.00 92.12 181 ASP A C 1
ATOM 1501 O O . ASP A 1 181 ? 15.452 4.235 -16.034 1.00 92.12 181 ASP A O 1
ATOM 1505 N N . CYS A 1 182 ? 15.355 1.992 -16.011 1.00 90.81 182 CYS A N 1
ATOM 1506 C CA . CYS A 1 182 ? 16.343 1.816 -14.946 1.00 90.81 182 CYS A CA 1
ATOM 1507 C C . CYS A 1 182 ? 17.638 1.179 -15.460 1.00 90.81 182 CYS A C 1
ATOM 1509 O O . CYS A 1 182 ? 17.629 0.354 -16.369 1.00 90.81 182 CYS A O 1
ATOM 1511 N N . HIS A 1 183 ? 18.775 1.513 -14.850 1.00 90.19 183 HIS A N 1
ATOM 1512 C CA . HIS A 1 183 ? 20.016 0.755 -15.050 1.00 90.19 183 HIS A CA 1
ATOM 1513 C C . HIS A 1 183 ? 20.000 -0.526 -14.206 1.00 90.19 183 HIS A C 1
ATOM 1515 O O . HIS A 1 183 ? 19.365 -0.559 -13.154 1.00 90.19 183 HIS A O 1
ATOM 1521 N N . TYR A 1 184 ? 20.763 -1.550 -14.608 1.00 88.38 184 TYR A N 1
ATOM 1522 C CA . TYR A 1 184 ? 20.855 -2.803 -13.843 1.00 88.38 184 TYR A CA 1
ATOM 1523 C C . TYR A 1 184 ? 21.262 -2.572 -12.384 1.00 88.38 184 TYR A C 1
ATOM 1525 O O . TYR A 1 184 ? 20.628 -3.093 -11.481 1.00 88.38 184 TYR A O 1
ATOM 1533 N N . SER A 1 185 ? 22.283 -1.739 -12.149 1.00 85.25 185 SER A N 1
ATOM 1534 C CA . SER A 1 185 ? 22.781 -1.451 -10.798 1.00 85.25 185 SER A CA 1
ATOM 1535 C C . SER A 1 185 ? 21.725 -0.815 -9.898 1.00 85.25 185 SER A C 1
ATOM 1537 O O . SER A 1 185 ? 21.724 -1.061 -8.701 1.00 85.25 185 SER A O 1
ATOM 1539 N N . TYR A 1 186 ? 20.826 -0.011 -10.477 1.00 85.75 186 TYR A N 1
ATOM 1540 C CA . TYR A 1 186 ? 19.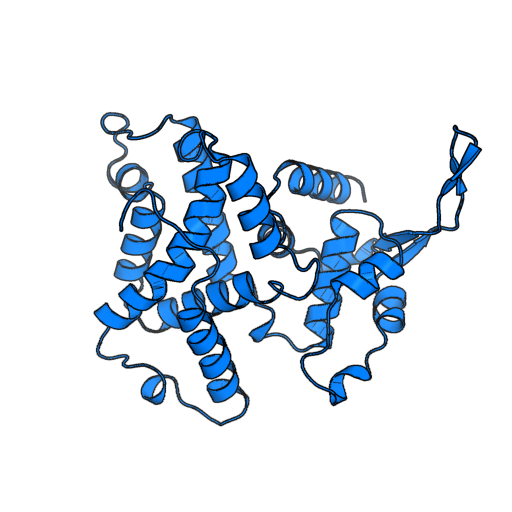697 0.542 -9.742 1.00 85.75 186 TYR A CA 1
ATOM 1541 C C . TYR A 1 186 ? 18.747 -0.590 -9.346 1.00 85.75 186 TYR A C 1
ATOM 1543 O O . TYR A 1 186 ? 18.478 -0.756 -8.168 1.00 85.75 186 TYR A O 1
ATOM 1551 N N . LEU A 1 187 ? 18.324 -1.435 -10.290 1.00 86.88 187 LEU A N 1
ATOM 1552 C CA . LEU A 1 187 ? 17.446 -2.571 -9.983 1.00 86.88 187 LEU A CA 1
ATOM 1553 C C . LEU A 1 187 ? 18.056 -3.503 -8.922 1.00 86.88 187 LEU A C 1
ATOM 1555 O O . LEU A 1 187 ? 17.382 -3.843 -7.959 1.00 86.88 187 LEU A O 1
ATOM 1559 N N . ASP A 1 188 ? 19.336 -3.845 -9.051 1.00 82.12 188 ASP A N 1
ATOM 1560 C CA . ASP A 1 188 ? 20.060 -4.722 -8.122 1.00 82.12 188 ASP A CA 1
ATOM 1561 C C . ASP A 1 188 ? 20.108 -4.157 -6.690 1.00 82.12 188 ASP A C 1
ATOM 1563 O O . ASP A 1 188 ? 19.777 -4.851 -5.731 1.00 82.12 188 ASP A O 1
ATOM 1567 N N . GLU A 1 189 ? 20.413 -2.863 -6.538 1.00 78.56 189 GLU A N 1
ATOM 1568 C CA . GLU A 1 189 ? 20.413 -2.186 -5.233 1.00 78.56 189 GLU A CA 1
ATOM 1569 C C . GLU A 1 189 ? 19.006 -2.105 -4.607 1.00 78.56 189 GLU A C 1
ATOM 1571 O O . GLU A 1 189 ? 18.859 -2.099 -3.384 1.00 78.56 189 GLU A O 1
ATOM 1576 N N . HIS A 1 190 ? 17.960 -2.051 -5.438 1.00 74.00 190 HIS A N 1
ATOM 1577 C CA . HIS A 1 190 ? 16.578 -1.812 -5.010 1.00 74.00 190 HIS A CA 1
ATOM 1578 C C . HIS A 1 190 ? 15.830 -3.064 -4.562 1.00 74.00 190 HIS A C 1
ATOM 1580 O O . HIS A 1 190 ? 14.868 -2.950 -3.804 1.00 74.00 190 HIS A O 1
ATOM 1586 N N . MET A 1 191 ? 16.252 -4.246 -5.013 1.00 73.19 191 MET A N 1
ATOM 1587 C CA . MET A 1 191 ? 15.572 -5.506 -4.689 1.00 73.19 191 MET A CA 1
ATOM 1588 C C . MET A 1 191 ? 15.974 -6.101 -3.336 1.00 73.19 191 MET A C 1
ATOM 1590 O O . MET A 1 191 ? 15.369 -7.082 -2.902 1.00 73.19 191 MET A O 1
ATOM 1594 N N . GLY A 1 192 ? 16.951 -5.491 -2.663 1.00 64.38 192 GLY A N 1
ATOM 1595 C CA . GLY A 1 192 ? 17.412 -5.868 -1.333 1.00 64.38 192 GLY A CA 1
ATOM 1596 C C . GLY A 1 192 ? 17.903 -7.311 -1.202 1.00 64.38 192 GLY A C 1
ATOM 1597 O O . GLY A 1 192 ? 18.161 -8.009 -2.184 1.00 64.38 192 GLY A O 1
ATOM 1598 N N . GLU A 1 193 ? 18.086 -7.760 0.042 1.00 62.44 193 GLU A N 1
ATOM 1599 C CA . GLU A 1 193 ? 18.499 -9.140 0.314 1.00 62.44 193 GLU A CA 1
ATOM 1600 C C . GLU A 1 193 ? 17.301 -10.113 0.249 1.00 62.44 193 GLU A C 1
ATOM 1602 O O . GLU A 1 193 ? 16.222 -9.787 0.753 1.00 62.44 193 GLU A O 1
ATOM 1607 N N . PRO A 1 194 ? 17.474 -11.327 -0.316 1.00 60.97 194 PRO A N 1
ATOM 1608 C CA . PRO A 1 194 ? 16.439 -12.366 -0.318 1.00 60.97 194 PRO A CA 1
ATOM 1609 C C . PRO A 1 194 ? 15.955 -12.714 1.102 1.00 60.97 194 PRO A C 1
ATOM 1611 O O . PRO A 1 194 ? 16.762 -12.724 2.034 1.00 60.97 194 PRO A O 1
ATOM 1614 N N . LYS A 1 195 ? 14.690 -13.144 1.278 1.00 59.91 195 LYS A N 1
ATOM 1615 C CA . LYS A 1 195 ? 14.195 -13.628 2.589 1.00 59.91 195 LYS A CA 1
ATOM 1616 C C . LYS A 1 195 ? 14.916 -14.898 3.058 1.00 59.91 195 LYS A C 1
ATOM 1618 O O . LYS A 1 195 ? 14.883 -15.224 4.245 1.00 59.91 195 LYS A O 1
ATOM 1623 N N . SER A 1 196 ? 15.533 -15.652 2.144 1.00 55.94 196 SER A N 1
ATOM 1624 C CA . SER A 1 196 ? 16.198 -16.924 2.430 1.00 55.94 196 SER A CA 1
ATOM 1625 C C . SER A 1 196 ? 17.507 -17.092 1.657 1.00 55.94 196 SER A C 1
ATOM 1627 O O . SER A 1 196 ? 17.630 -16.750 0.484 1.00 55.94 196 SER A O 1
ATOM 1629 N N . PHE A 1 197 ? 18.486 -17.763 2.267 1.00 49.62 197 PHE A N 1
ATOM 1630 C CA . PHE A 1 197 ? 19.694 -18.195 1.556 1.00 49.62 197 PHE A CA 1
ATOM 1631 C C . PHE A 1 197 ? 19.382 -19.128 0.372 1.00 49.62 197 PHE A C 1
ATOM 1633 O O . PHE A 1 197 ? 20.159 -19.180 -0.578 1.00 49.62 197 PHE A O 1
ATOM 1640 N N . ALA A 1 198 ? 18.248 -19.840 0.382 1.00 49.81 198 ALA A N 1
ATOM 1641 C CA . ALA A 1 198 ? 17.832 -20.706 -0.724 1.00 49.81 198 ALA A CA 1
ATOM 1642 C C . ALA A 1 198 ? 17.303 -19.923 -1.943 1.00 49.81 198 ALA A C 1
ATOM 1644 O O . ALA A 1 198 ? 17.438 -20.397 -3.071 1.00 49.81 198 ALA A O 1
ATOM 1645 N N . THR A 1 199 ? 16.752 -18.722 -1.731 1.00 50.72 199 THR A N 1
ATOM 1646 C CA . THR A 1 199 ? 16.224 -17.821 -2.772 1.00 50.72 199 THR A CA 1
ATOM 1647 C C . THR A 1 199 ? 17.287 -16.870 -3.329 1.00 50.72 199 THR A C 1
ATOM 1649 O O . THR A 1 199 ? 17.022 -16.151 -4.292 1.00 50.72 199 THR A O 1
ATOM 1652 N N . SER A 1 200 ? 18.530 -16.946 -2.833 1.00 53.84 200 SER A N 1
ATOM 1653 C CA . SER A 1 200 ? 19.723 -16.427 -3.530 1.00 53.84 200 SER A CA 1
ATOM 1654 C C . SER A 1 200 ? 19.946 -17.064 -4.913 1.00 53.84 200 SER A C 1
ATOM 1656 O O . SER A 1 200 ? 20.756 -16.577 -5.692 1.00 53.84 200 SER A O 1
ATOM 1658 N N . LYS A 1 201 ? 19.222 -18.151 -5.231 1.00 49.78 201 LYS A N 1
ATOM 1659 C CA . LYS A 1 201 ? 19.255 -18.828 -6.533 1.00 49.78 201 LYS A CA 1
ATOM 1660 C C . LYS A 1 201 ? 18.591 -18.064 -7.677 1.00 49.78 201 LYS A C 1
ATOM 1662 O O . LYS A 1 201 ? 18.889 -18.385 -8.824 1.00 49.78 201 LYS A O 1
ATOM 1667 N N . TYR A 1 202 ? 17.678 -17.135 -7.398 1.00 59.72 202 TYR A N 1
ATOM 1668 C CA . TYR A 1 202 ? 17.067 -16.337 -8.457 1.00 59.72 202 TYR A CA 1
ATOM 1669 C C . TYR A 1 202 ? 17.976 -15.156 -8.761 1.00 59.72 202 TYR A C 1
ATOM 1671 O O . TYR A 1 202 ? 18.039 -14.191 -8.000 1.00 59.72 202 TYR A O 1
ATOM 1679 N N . ASP A 1 203 ? 18.708 -15.296 -9.859 1.00 73.75 203 ASP A N 1
ATOM 1680 C CA . ASP A 1 203 ? 19.506 -14.230 -10.438 1.00 73.75 203 ASP A CA 1
ATOM 1681 C C . ASP A 1 203 ? 18.567 -13.098 -10.876 1.00 73.75 203 ASP A C 1
ATOM 1683 O O . ASP A 1 203 ? 17.639 -13.329 -11.659 1.00 73.75 203 ASP A O 1
ATOM 1687 N N . ILE A 1 204 ? 18.786 -11.885 -10.358 1.00 81.00 204 ILE A N 1
ATOM 1688 C CA . ILE A 1 204 ? 18.035 -10.686 -10.759 1.00 81.00 204 ILE A CA 1
ATOM 1689 C C . ILE A 1 204 ? 18.119 -10.517 -12.275 1.00 81.00 204 ILE A C 1
ATOM 1691 O O . ILE A 1 204 ? 17.118 -10.165 -12.897 1.00 81.00 204 ILE A O 1
ATOM 1695 N N . GLN A 1 205 ? 19.255 -10.876 -12.883 1.00 86.88 205 GLN A N 1
ATOM 1696 C CA . GLN A 1 205 ? 19.417 -10.875 -14.331 1.00 86.88 205 GLN A CA 1
ATOM 1697 C C . GLN A 1 205 ? 18.360 -11.730 -15.033 1.00 86.88 205 GLN A C 1
ATOM 1699 O O . GLN A 1 205 ? 17.757 -11.272 -15.996 1.00 86.88 205 GLN A O 1
ATOM 1704 N N . SER A 1 206 ? 18.057 -12.926 -14.521 1.00 88.38 206 SER A N 1
ATOM 1705 C CA . SER A 1 206 ? 17.043 -13.797 -15.126 1.00 88.38 206 SER A CA 1
ATOM 1706 C C . SER A 1 206 ? 15.641 -13.195 -15.063 1.00 88.38 206 SER A C 1
ATOM 1708 O O . SER A 1 206 ? 14.845 -13.445 -15.964 1.00 88.38 206 SER A O 1
ATOM 1710 N N . ILE A 1 207 ? 15.321 -12.443 -14.004 1.00 90.56 207 ILE A N 1
ATOM 1711 C CA . ILE A 1 207 ? 14.028 -11.759 -13.892 1.00 90.56 207 ILE A CA 1
ATOM 1712 C C . ILE A 1 207 ? 13.991 -10.585 -14.871 1.00 90.56 207 ILE A C 1
ATOM 1714 O O . ILE A 1 207 ? 13.030 -10.453 -15.623 1.00 90.56 207 ILE A O 1
ATOM 1718 N N . VAL A 1 208 ? 15.050 -9.770 -14.898 1.00 92.25 208 VAL A N 1
ATOM 1719 C CA . VAL A 1 208 ? 15.180 -8.610 -15.791 1.00 92.25 208 VAL A CA 1
ATOM 1720 C C . VAL A 1 208 ? 15.097 -9.026 -17.260 1.00 92.25 208 VAL A C 1
ATOM 1722 O O . VAL A 1 208 ? 14.366 -8.395 -18.017 1.00 92.25 208 VAL A O 1
ATOM 1725 N N . ASP A 1 209 ? 15.766 -10.109 -17.658 1.00 91.69 209 ASP A N 1
ATOM 1726 C CA . ASP A 1 209 ? 15.721 -10.633 -19.029 1.00 91.69 209 ASP A CA 1
ATOM 1727 C C . ASP A 1 209 ? 14.301 -11.061 -19.443 1.00 91.69 209 ASP A C 1
ATOM 1729 O O . ASP A 1 209 ? 13.915 -10.952 -20.614 1.00 91.69 209 ASP A O 1
ATOM 1733 N N . ASP A 1 210 ? 13.496 -11.529 -18.487 1.00 93.06 210 ASP A N 1
ATOM 1734 C CA . ASP A 1 210 ? 12.116 -11.937 -18.732 1.00 93.06 210 ASP A CA 1
ATOM 1735 C C . ASP A 1 210 ? 11.160 -10.741 -18.847 1.00 93.06 210 ASP A C 1
ATOM 1737 O O . ASP A 1 210 ? 10.267 -10.761 -19.695 1.00 93.06 210 ASP A O 1
ATOM 1741 N N . ILE A 1 211 ? 11.382 -9.662 -18.091 1.00 94.44 211 ILE A N 1
ATOM 1742 C CA . ILE A 1 211 ? 10.429 -8.538 -18.005 1.00 94.44 211 ILE A CA 1
ATOM 1743 C C . ILE A 1 211 ? 10.839 -7.264 -18.736 1.00 94.44 211 ILE A C 1
ATOM 1745 O O . ILE A 1 211 ? 10.005 -6.380 -18.937 1.00 94.44 211 ILE A O 1
ATOM 1749 N N . ALA A 1 212 ? 12.099 -7.146 -19.139 1.00 94.88 212 ALA A N 1
ATOM 1750 C CA . ALA A 1 212 ? 12.630 -5.908 -19.680 1.00 94.88 212 ALA A CA 1
ATOM 1751 C C . ALA A 1 212 ? 13.370 -6.090 -21.007 1.00 94.88 212 ALA A C 1
ATOM 1753 O O . ALA A 1 212 ? 13.909 -7.149 -21.324 1.00 94.88 212 ALA A O 1
ATOM 1754 N N . GLU A 1 213 ? 13.407 -5.015 -21.784 1.00 94.69 213 GLU A N 1
ATOM 1755 C CA . GLU A 1 213 ? 14.193 -4.874 -23.001 1.00 94.69 213 GLU A CA 1
ATOM 1756 C C . GLU A 1 213 ? 15.378 -3.949 -22.737 1.00 94.69 213 GLU A C 1
ATOM 1758 O O . GLU A 1 213 ? 15.236 -2.879 -22.137 1.00 94.69 213 GLU A O 1
ATOM 1763 N N . TYR A 1 214 ? 16.560 -4.356 -23.198 1.00 93.75 214 TYR A N 1
ATOM 1764 C CA . TYR A 1 214 ? 17.767 -3.557 -23.047 1.00 93.75 214 TYR A CA 1
ATOM 1765 C C . TYR A 1 214 ? 17.843 -2.448 -24.103 1.00 93.75 214 TYR A C 1
ATOM 1767 O O . TYR A 1 214 ? 17.939 -2.700 -25.306 1.00 93.75 214 TYR A O 1
ATOM 1775 N N . ILE A 1 215 ? 17.886 -1.204 -23.636 1.00 91.00 215 ILE A N 1
ATOM 1776 C CA . ILE A 1 215 ? 18.152 -0.008 -24.426 1.00 91.00 215 ILE A CA 1
ATOM 1777 C C . ILE A 1 215 ? 19.661 0.232 -24.433 1.00 91.00 215 ILE A C 1
ATOM 1779 O O . ILE A 1 215 ? 20.277 0.531 -23.406 1.00 91.00 215 ILE A O 1
ATOM 1783 N N . SER A 1 216 ? 20.257 0.131 -25.621 1.00 86.75 216 SER A N 1
ATOM 1784 C CA . SER A 1 216 ? 21.690 0.360 -25.805 1.00 86.75 216 SER A CA 1
ATOM 1785 C C . SER A 1 216 ? 22.094 1.800 -25.453 1.00 86.75 216 SER A C 1
ATOM 1787 O O . SER A 1 216 ? 21.334 2.738 -25.715 1.00 86.75 216 SER A O 1
ATOM 1789 N N . PRO A 1 217 ? 23.302 2.001 -24.897 1.00 84.81 217 PRO A N 1
ATOM 1790 C CA . PRO A 1 217 ? 23.796 3.322 -24.535 1.00 84.81 217 PRO A CA 1
ATOM 1791 C C . PRO A 1 217 ? 23.835 4.243 -25.757 1.00 84.81 217 PRO A C 1
ATOM 1793 O O . PRO A 1 217 ? 24.357 3.885 -26.814 1.00 84.81 217 PRO A O 1
ATOM 1796 N N . THR A 1 218 ? 23.288 5.444 -25.603 1.00 81.56 218 THR A N 1
ATOM 1797 C CA . THR A 1 218 ? 23.234 6.479 -26.643 1.00 81.56 218 THR A CA 1
ATOM 1798 C C . THR A 1 218 ? 23.993 7.721 -26.199 1.00 81.56 218 THR A C 1
ATOM 1800 O O . THR A 1 218 ? 24.192 7.961 -25.011 1.00 81.56 218 THR A O 1
ATOM 1803 N N . ILE A 1 219 ? 24.459 8.519 -27.156 1.00 76.50 219 ILE A N 1
ATOM 1804 C CA . ILE A 1 219 ? 25.078 9.816 -26.870 1.00 76.50 219 ILE A CA 1
ATOM 1805 C C . ILE A 1 219 ? 23.958 10.856 -26.899 1.00 76.50 219 ILE A C 1
ATOM 1807 O O . ILE A 1 219 ? 23.242 10.956 -27.895 1.00 76.50 219 ILE A O 1
ATOM 1811 N N . ASP A 1 220 ? 23.777 11.590 -25.802 1.00 73.19 220 ASP A N 1
ATOM 1812 C CA . ASP A 1 220 ? 22.754 12.634 -25.720 1.00 73.19 220 ASP A CA 1
ATOM 1813 C C . ASP A 1 220 ? 23.129 13.856 -26.580 1.00 73.19 220 ASP A C 1
ATOM 1815 O O . ASP A 1 220 ? 24.282 14.034 -26.975 1.00 73.19 220 ASP A O 1
ATOM 1819 N N . ILE A 1 221 ? 22.170 14.755 -26.815 1.00 73.38 221 ILE A N 1
ATOM 1820 C CA . ILE A 1 221 ? 22.336 16.003 -27.586 1.00 73.38 221 ILE A CA 1
ATOM 1821 C C . ILE A 1 221 ? 23.452 16.891 -26.988 1.00 73.38 221 ILE A C 1
ATOM 1823 O O . ILE A 1 221 ? 24.074 17.690 -27.685 1.00 73.38 221 ILE A O 1
ATOM 1827 N N . THR A 1 222 ? 23.749 16.718 -25.697 1.00 78.56 222 THR A N 1
ATOM 1828 C CA . THR A 1 222 ? 24.828 17.385 -24.949 1.00 78.56 222 THR A CA 1
ATOM 1829 C C . THR A 1 222 ? 26.198 16.702 -25.076 1.00 78.56 222 THR A C 1
ATOM 1831 O O . THR A 1 222 ? 27.140 17.093 -24.387 1.00 78.56 222 THR A O 1
ATOM 1834 N N . ASN A 1 223 ? 26.337 15.697 -25.949 1.00 79.50 223 ASN A N 1
ATOM 1835 C CA . ASN A 1 223 ? 27.540 14.877 -26.129 1.00 79.50 223 ASN A CA 1
ATOM 1836 C C . ASN A 1 223 ? 27.960 14.070 -24.884 1.00 79.50 223 ASN A C 1
ATOM 1838 O O . ASN A 1 223 ? 29.111 13.646 -24.767 1.00 79.50 223 ASN A O 1
ATOM 1842 N N . GLN A 1 224 ? 27.032 13.834 -23.954 1.00 75.62 224 GLN A N 1
ATOM 1843 C CA . GLN A 1 224 ? 27.266 12.979 -22.794 1.00 75.62 224 GLN A CA 1
ATOM 1844 C C . GLN A 1 224 ? 26.796 11.545 -23.073 1.00 75.62 224 GLN A C 1
ATOM 1846 O O . GLN A 1 224 ? 25.707 11.360 -23.625 1.00 75.62 224 GLN A O 1
ATOM 1851 N N . PRO A 1 225 ? 27.584 10.519 -22.706 1.00 76.31 225 PRO A N 1
ATOM 1852 C CA . PRO A 1 225 ? 27.156 9.135 -22.845 1.00 76.31 225 PRO A CA 1
ATOM 1853 C C . PRO A 1 225 ? 26.039 8.830 -21.838 1.00 76.31 225 PRO A C 1
ATOM 1855 O O . PRO A 1 225 ? 26.241 8.945 -20.630 1.00 76.31 225 PRO A O 1
ATOM 1858 N N . LYS A 1 226 ? 24.869 8.406 -22.325 1.00 78.19 226 LYS A N 1
ATOM 1859 C CA . LYS A 1 226 ? 23.837 7.766 -21.503 1.00 78.19 226 LYS A CA 1
ATOM 1860 C C . LYS A 1 226 ? 24.159 6.285 -21.386 1.00 78.19 226 LYS A C 1
ATOM 1862 O O . LYS A 1 226 ? 24.345 5.601 -22.390 1.00 78.19 226 LYS A O 1
ATOM 1867 N N . GLN A 1 227 ? 24.243 5.796 -20.154 1.00 82.75 227 GLN A N 1
ATOM 1868 C CA . GLN A 1 227 ? 24.421 4.375 -19.869 1.00 82.75 227 GLN A CA 1
ATOM 1869 C C . GLN A 1 227 ? 23.201 3.581 -20.367 1.00 82.75 227 GLN A C 1
ATOM 1871 O O . GLN A 1 227 ? 22.094 4.111 -20.413 1.00 82.75 227 GLN A O 1
ATOM 1876 N N . GLY A 1 228 ? 23.400 2.316 -20.750 1.00 87.44 228 GLY A N 1
ATOM 1877 C CA . GLY A 1 228 ? 22.299 1.459 -21.192 1.00 87.44 228 GLY A CA 1
ATOM 1878 C C . GLY A 1 228 ? 21.272 1.235 -20.083 1.00 87.44 228 GLY A C 1
ATOM 1879 O O . GLY A 1 228 ? 21.637 1.114 -18.909 1.00 87.44 228 GLY A O 1
ATOM 1880 N N . GLN A 1 229 ? 20.000 1.214 -20.456 1.00 92.94 229 GLN A N 1
ATOM 1881 C CA . GLN A 1 229 ? 18.855 1.138 -19.547 1.00 92.94 229 GLN A CA 1
ATOM 1882 C C . GLN A 1 229 ? 17.981 -0.061 -19.891 1.00 92.94 229 GLN A C 1
ATOM 1884 O O . GLN A 1 229 ? 18.102 -0.640 -20.963 1.00 92.94 229 GLN A O 1
ATOM 1889 N N . TYR A 1 230 ? 17.098 -0.420 -18.975 1.00 94.38 230 TYR A N 1
ATOM 1890 C CA . TYR A 1 230 ? 16.072 -1.426 -19.163 1.00 94.38 230 TYR A CA 1
ATOM 1891 C C . TYR A 1 230 ? 14.714 -0.735 -19.201 1.00 94.38 230 TYR A C 1
ATOM 1893 O O . TYR A 1 230 ? 14.424 0.112 -18.353 1.00 94.38 230 TYR A O 1
ATOM 1901 N N . LYS A 1 231 ? 13.901 -1.099 -20.192 1.00 94.56 231 LYS A N 1
ATOM 1902 C CA . LYS A 1 231 ? 12.504 -0.676 -20.341 1.00 94.56 231 LYS A CA 1
ATOM 1903 C C . LYS A 1 231 ? 11.605 -1.890 -20.140 1.00 94.56 231 LYS A C 1
ATOM 1905 O O . LYS A 1 231 ? 11.951 -2.972 -20.600 1.00 94.56 231 LYS A O 1
ATOM 1910 N N . LEU A 1 232 ? 10.459 -1.720 -19.487 1.00 96.12 232 LEU A N 1
ATOM 1911 C CA . LEU A 1 232 ? 9.460 -2.784 -19.367 1.00 96.12 232 LEU A CA 1
ATOM 1912 C C . LEU A 1 232 ? 8.984 -3.262 -20.752 1.00 96.12 232 LEU A C 1
ATOM 1914 O O . LEU A 1 232 ? 8.726 -2.433 -21.628 1.00 96.12 232 LEU A O 1
ATOM 1918 N N . LYS A 1 233 ? 8.843 -4.580 -20.930 1.00 96.12 233 LYS A N 1
ATOM 1919 C CA . LYS A 1 233 ? 8.210 -5.172 -22.118 1.00 96.12 233 LYS A CA 1
ATOM 1920 C C . LYS A 1 233 ? 6.739 -4.776 -22.195 1.00 96.12 233 LYS A C 1
ATOM 1922 O O . LYS A 1 233 ? 6.044 -4.773 -21.182 1.00 96.12 233 LYS A O 1
ATOM 1927 N N . ASP A 1 234 ? 6.258 -4.498 -23.404 1.00 94.06 234 ASP A N 1
ATOM 1928 C CA . ASP A 1 234 ? 4.959 -3.844 -23.579 1.00 94.06 234 ASP A CA 1
ATOM 1929 C C . ASP A 1 234 ? 3.782 -4.697 -23.052 1.00 94.06 234 ASP A C 1
ATOM 1931 O O . ASP A 1 234 ? 2.910 -4.169 -22.376 1.00 94.06 234 ASP A O 1
ATOM 1935 N N . PHE A 1 235 ? 3.786 -6.024 -23.236 1.00 93.44 235 PHE A N 1
ATOM 1936 C CA . PHE A 1 235 ? 2.687 -6.892 -22.767 1.00 93.44 235 PHE A CA 1
ATOM 1937 C C . PHE A 1 235 ? 2.469 -6.864 -21.240 1.00 93.44 235 PHE A C 1
ATOM 1939 O O . PHE A 1 235 ? 1.356 -7.077 -20.767 1.00 93.44 235 PHE A O 1
ATOM 1946 N N . LEU A 1 236 ? 3.504 -6.545 -20.455 1.00 95.38 236 LEU A N 1
ATOM 1947 C CA . LEU A 1 236 ? 3.409 -6.518 -18.991 1.00 95.38 236 LEU A CA 1
ATOM 1948 C C . LEU A 1 236 ? 2.590 -5.348 -18.459 1.00 95.38 236 LEU A C 1
ATOM 1950 O O . LEU A 1 236 ? 2.141 -5.394 -17.316 1.00 95.38 236 LEU A O 1
ATOM 1954 N N . TRP A 1 237 ? 2.368 -4.312 -19.266 1.00 94.06 237 TRP A N 1
ATOM 1955 C CA . TRP A 1 237 ? 1.441 -3.255 -18.891 1.00 94.06 237 TRP A CA 1
ATOM 1956 C C . TRP A 1 237 ? -0.027 -3.728 -18.931 1.00 94.06 237 TRP A C 1
ATOM 1958 O O . TRP A 1 237 ? -0.835 -3.153 -18.208 1.00 94.06 237 TRP A O 1
ATOM 1968 N N . GLU A 1 238 ? -0.390 -4.757 -19.722 1.00 91.88 238 GLU A N 1
ATOM 1969 C CA . GLU A 1 238 ? -1.744 -5.365 -19.686 1.00 91.88 238 GLU A CA 1
ATOM 1970 C C . GLU A 1 238 ? -1.828 -6.371 -18.537 1.00 91.88 238 GLU A C 1
ATOM 1972 O O . GLU A 1 238 ? -2.811 -6.390 -17.796 1.00 91.88 238 GLU A O 1
ATOM 1977 N N . ASP A 1 239 ? -0.785 -7.192 -18.399 1.00 92.56 239 ASP A N 1
ATOM 1978 C CA . ASP A 1 239 ? -0.841 -8.407 -17.589 1.00 92.56 239 ASP A CA 1
ATOM 1979 C C . ASP A 1 239 ? -0.464 -8.191 -16.115 1.00 92.56 239 ASP A C 1
ATOM 1981 O O . ASP A 1 239 ? -1.044 -8.828 -15.234 1.00 92.56 239 ASP A O 1
ATOM 1985 N N . GLU A 1 240 ? 0.514 -7.323 -15.827 1.00 92.62 240 GLU A N 1
ATOM 1986 C CA . GLU A 1 240 ? 1.161 -7.252 -14.504 1.00 92.62 240 GLU A CA 1
ATOM 1987 C C . GLU A 1 240 ? 1.263 -5.834 -13.914 1.00 92.62 240 GLU A C 1
ATOM 1989 O O . GLU A 1 240 ? 1.700 -5.668 -12.774 1.00 92.62 240 GLU A O 1
ATOM 1994 N N . PHE A 1 241 ? 0.850 -4.791 -14.639 1.00 93.31 241 PHE A N 1
ATOM 1995 C CA . PHE A 1 241 ? 0.828 -3.433 -14.096 1.00 93.31 241 PHE A CA 1
ATOM 1996 C C . PHE A 1 241 ? -0.247 -3.274 -13.010 1.00 93.31 241 PHE A C 1
ATOM 1998 O O . PHE A 1 241 ? -1.446 -3.309 -13.287 1.00 93.31 241 PHE A O 1
ATOM 2005 N N . ASP A 1 242 ? 0.192 -3.007 -11.776 1.00 91.88 242 ASP A N 1
ATOM 2006 C CA . ASP A 1 242 ? -0.686 -2.690 -10.648 1.00 91.88 242 ASP A CA 1
ATOM 2007 C C . ASP A 1 242 ? -0.487 -1.236 -10.163 1.00 91.88 242 ASP A C 1
ATOM 2009 O O . ASP A 1 242 ? 0.508 -0.924 -9.493 1.00 91.88 242 ASP A O 1
ATOM 2013 N N . PRO A 1 243 ? -1.441 -0.319 -10.423 1.00 91.69 243 PRO A N 1
ATOM 2014 C CA . PRO A 1 243 ? -1.350 1.059 -9.950 1.00 91.69 243 PRO A CA 1
ATOM 2015 C C . PRO A 1 243 ? -1.392 1.181 -8.418 1.00 91.69 243 PRO A C 1
ATOM 2017 O O . PRO A 1 243 ? -0.866 2.158 -7.878 1.00 91.69 243 PRO A O 1
ATOM 2020 N N . LEU A 1 244 ? -1.987 0.222 -7.694 1.00 90.88 244 LEU A N 1
ATOM 2021 C CA . LEU A 1 244 ? -1.977 0.223 -6.229 1.00 90.88 244 LEU A CA 1
ATOM 2022 C C . LEU A 1 244 ? -0.592 -0.123 -5.683 1.00 90.88 244 LEU A C 1
ATOM 2024 O O . LEU A 1 244 ? -0.187 0.459 -4.674 1.00 90.88 244 LEU A O 1
ATOM 2028 N N . HIS A 1 245 ? 0.153 -1.008 -6.350 1.00 89.06 245 HIS A N 1
ATOM 2029 C CA . HIS A 1 245 ? 1.545 -1.298 -5.996 1.00 89.06 245 HIS A CA 1
ATOM 2030 C C . HIS A 1 245 ? 2.440 -0.079 -6.236 1.00 89.06 245 HIS A C 1
ATOM 2032 O O . HIS A 1 245 ? 3.229 0.288 -5.366 1.00 89.06 245 HIS A O 1
ATOM 2038 N N . VAL A 1 246 ? 2.251 0.637 -7.347 1.00 90.19 246 VAL A N 1
ATOM 2039 C CA . VAL A 1 246 ? 2.953 1.911 -7.584 1.00 90.19 246 VAL A CA 1
ATOM 2040 C C . VAL A 1 246 ? 2.673 2.895 -6.446 1.00 90.19 246 VAL A C 1
ATOM 2042 O O . VAL A 1 246 ? 3.605 3.380 -5.803 1.00 90.19 246 VAL A O 1
ATOM 2045 N N . LEU A 1 247 ? 1.394 3.145 -6.142 1.00 89.50 247 LEU A N 1
ATOM 2046 C CA . LEU A 1 247 ? 0.962 4.062 -5.078 1.00 89.50 247 LEU A CA 1
ATOM 2047 C C . LEU A 1 247 ? 1.407 3.630 -3.673 1.00 89.50 247 LEU A C 1
ATOM 2049 O O . LEU A 1 247 ? 1.519 4.472 -2.779 1.00 89.50 247 LEU A O 1
ATOM 2053 N N . SER A 1 248 ? 1.660 2.339 -3.453 1.00 86.88 248 SER A N 1
ATOM 2054 C CA . SER A 1 248 ? 2.163 1.848 -2.171 1.00 86.88 248 SER A CA 1
ATOM 2055 C C . SER A 1 248 ? 3.649 2.163 -1.974 1.00 86.88 248 SER A C 1
ATOM 2057 O O . SER A 1 248 ? 4.066 2.335 -0.826 1.00 86.88 248 SER A O 1
ATOM 2059 N N . ARG A 1 249 ? 4.422 2.296 -3.066 1.00 85.88 249 ARG A N 1
ATOM 2060 C CA . ARG A 1 249 ? 5.870 2.569 -3.042 1.00 85.88 249 ARG A CA 1
ATOM 2061 C C . ARG A 1 249 ? 6.249 4.031 -3.185 1.00 85.88 249 ARG A C 1
ATOM 2063 O O . ARG A 1 249 ? 7.307 4.432 -2.702 1.00 85.88 249 ARG A O 1
ATOM 2070 N N . ILE A 1 250 ? 5.395 4.838 -3.804 1.00 84.62 250 ILE A N 1
ATOM 2071 C CA . ILE A 1 250 ? 5.651 6.268 -3.975 1.00 84.62 250 ILE A CA 1
ATOM 2072 C C . ILE A 1 250 ? 4.886 7.104 -2.950 1.00 84.62 250 ILE A C 1
ATOM 2074 O O . ILE A 1 250 ? 3.728 6.870 -2.616 1.00 84.62 250 ILE A O 1
ATOM 2078 N N . SER A 1 251 ? 5.547 8.144 -2.480 1.00 77.69 251 SER A N 1
ATOM 2079 C CA . SER A 1 251 ? 4.974 9.232 -1.686 1.00 77.69 251 SER A CA 1
ATOM 2080 C C . SER A 1 251 ? 4.633 10.454 -2.544 1.00 77.69 251 SER A C 1
ATOM 2082 O O . SER A 1 251 ? 3.786 11.268 -2.181 1.00 77.69 251 SER A O 1
ATOM 2084 N N . ARG A 1 252 ? 5.299 10.578 -3.695 1.00 80.00 252 ARG A N 1
ATOM 2085 C CA . ARG A 1 252 ? 5.248 11.712 -4.613 1.00 80.00 252 ARG A CA 1
ATOM 2086 C C . ARG A 1 252 ? 4.236 11.493 -5.732 1.00 80.00 252 ARG A C 1
ATOM 2088 O O . ARG A 1 252 ? 4.309 10.519 -6.476 1.00 80.00 252 ARG A O 1
ATOM 2095 N N . ARG A 1 253 ? 3.301 12.432 -5.872 1.00 81.12 253 ARG A N 1
ATOM 2096 C CA . ARG A 1 253 ? 2.178 12.349 -6.824 1.00 81.12 253 ARG A CA 1
ATOM 2097 C C . ARG A 1 253 ? 2.608 12.562 -8.272 1.00 81.12 253 ARG A C 1
ATOM 2099 O O . ARG A 1 253 ? 2.052 11.936 -9.164 1.00 81.12 253 ARG A O 1
ATOM 2106 N N . ASP A 1 254 ? 3.641 13.365 -8.494 1.00 85.94 254 ASP A N 1
ATOM 2107 C CA . ASP A 1 254 ? 4.206 13.615 -9.819 1.00 85.94 254 ASP A CA 1
ATOM 2108 C C . ASP A 1 254 ? 4.836 12.355 -10.440 1.00 85.94 254 ASP A C 1
ATOM 2110 O O . ASP A 1 254 ? 4.762 12.152 -11.655 1.00 85.94 254 ASP A O 1
ATOM 2114 N N . LEU A 1 255 ? 5.380 11.455 -9.611 1.00 86.88 255 LEU A N 1
ATOM 2115 C CA . LEU A 1 255 ? 5.845 10.145 -10.072 1.00 86.88 255 LEU A CA 1
ATOM 2116 C C . LEU A 1 255 ? 4.672 9.276 -10.539 1.00 86.88 255 LEU A C 1
ATOM 2118 O O . LEU A 1 255 ? 4.757 8.664 -11.599 1.00 86.88 255 LEU A O 1
ATOM 2122 N N . PHE A 1 256 ? 3.549 9.281 -9.810 1.00 90.19 256 PHE A N 1
ATOM 2123 C CA . PHE A 1 256 ? 2.351 8.540 -10.220 1.00 90.19 256 PHE A CA 1
ATOM 2124 C C . PHE A 1 256 ? 1.782 9.059 -11.542 1.00 90.19 256 PHE A C 1
ATOM 2126 O O . PHE A 1 256 ? 1.418 8.283 -12.423 1.00 90.19 256 PHE A O 1
ATOM 2133 N N . GLU A 1 257 ? 1.722 10.382 -11.700 1.00 90.19 257 GLU A N 1
ATOM 2134 C CA . GLU A 1 257 ? 1.270 11.013 -12.940 1.00 90.19 257 GLU A CA 1
ATOM 2135 C C . GLU A 1 257 ? 2.172 10.629 -14.118 1.00 90.19 257 GLU A C 1
ATOM 2137 O O . GLU A 1 257 ? 1.674 10.319 -15.201 1.00 90.19 257 GLU A O 1
ATOM 2142 N N . THR A 1 258 ? 3.488 10.579 -13.900 1.00 90.69 258 THR A N 1
ATOM 2143 C CA . THR A 1 258 ? 4.463 10.132 -14.905 1.00 90.69 258 THR A CA 1
ATOM 2144 C C . THR A 1 258 ? 4.237 8.671 -15.296 1.00 90.69 258 THR A C 1
ATOM 2146 O O . THR A 1 258 ? 4.188 8.355 -16.487 1.00 90.69 258 THR A O 1
ATOM 2149 N N . THR A 1 259 ? 4.015 7.793 -14.316 1.00 91.62 259 THR A N 1
ATOM 2150 C CA . THR A 1 259 ? 3.643 6.389 -14.538 1.00 91.62 259 THR A CA 1
ATOM 2151 C C . THR A 1 259 ? 2.380 6.271 -15.391 1.00 91.62 259 THR A C 1
ATOM 2153 O O . THR A 1 259 ? 2.377 5.567 -16.399 1.00 91.62 259 THR A O 1
ATOM 2156 N N . MET A 1 260 ? 1.323 7.016 -15.062 1.00 93.75 260 MET A N 1
ATOM 2157 C CA . MET A 1 260 ? 0.075 6.990 -15.832 1.00 93.75 260 MET A CA 1
ATOM 2158 C C . MET A 1 260 ? 0.233 7.554 -17.251 1.00 93.75 260 MET A C 1
ATOM 2160 O O . MET A 1 260 ? -0.429 7.097 -18.184 1.00 93.75 260 MET A O 1
ATOM 2164 N N . GLN A 1 261 ? 1.130 8.521 -17.458 1.00 92.50 261 GLN A N 1
ATOM 2165 C CA . GLN A 1 261 ? 1.472 8.993 -18.801 1.00 92.50 261 GLN A CA 1
ATOM 2166 C C . GLN A 1 261 ? 2.213 7.934 -19.621 1.00 92.50 261 GLN A C 1
ATOM 2168 O O . GLN A 1 261 ? 1.999 7.855 -20.828 1.00 92.50 261 GLN A O 1
ATOM 2173 N N . ARG A 1 262 ? 3.075 7.124 -18.997 1.00 92.94 262 ARG A N 1
ATOM 2174 C CA . ARG A 1 262 ? 3.722 5.978 -19.658 1.00 92.94 262 ARG A CA 1
ATOM 2175 C C . ARG A 1 262 ? 2.675 4.917 -20.009 1.00 92.94 262 ARG A C 1
ATOM 2177 O O . ARG A 1 262 ? 2.570 4.552 -21.174 1.00 92.94 262 ARG A O 1
ATOM 2184 N N . TYR A 1 263 ? 1.796 4.580 -19.063 1.00 91.56 263 TYR A N 1
ATOM 2185 C CA . TYR A 1 263 ? 0.664 3.664 -19.261 1.00 91.56 263 TYR A CA 1
ATOM 2186 C C . TYR A 1 263 ? -0.402 4.157 -20.266 1.00 91.56 263 TYR A C 1
ATOM 2188 O O . TYR A 1 263 ? -1.286 3.414 -20.662 1.00 91.56 263 TYR A O 1
ATOM 2196 N N . THR A 1 264 ? -0.373 5.400 -20.733 1.00 90.44 264 THR A N 1
ATOM 2197 C CA . THR A 1 264 ? -1.297 5.848 -21.800 1.00 90.44 264 THR A CA 1
ATOM 2198 C C . THR A 1 264 ? -0.638 5.916 -23.175 1.00 90.44 264 THR A C 1
ATOM 2200 O O . THR A 1 264 ? -1.319 6.213 -24.154 1.00 90.44 264 THR A O 1
ATOM 2203 N N . LYS A 1 265 ? 0.677 5.672 -23.257 1.00 87.62 265 LYS A N 1
ATOM 2204 C CA . LYS A 1 265 ? 1.499 5.860 -24.463 1.00 87.62 265 LYS A CA 1
ATOM 2205 C C . LYS A 1 265 ? 2.200 4.596 -24.973 1.00 87.62 265 LYS A C 1
ATOM 2207 O O . LYS A 1 265 ? 2.816 4.688 -26.033 1.00 87.62 265 LYS A O 1
ATOM 2212 N N . TRP A 1 266 ? 2.200 3.515 -24.197 1.00 73.19 266 TRP A N 1
ATOM 2213 C CA . TRP A 1 266 ? 2.782 2.224 -24.574 1.00 73.19 266 TRP A CA 1
ATOM 2214 C C . TRP A 1 266 ? 2.009 1.578 -25.725 1.00 73.19 266 TRP A C 1
ATOM 2216 O O . TRP A 1 266 ? 0.789 1.839 -25.848 1.00 73.19 266 TRP A O 1
#

Foldseek 3Di:
DPLQDADLPPCVLLVLLLVVLCCVPPVVDDPVVSDVLVPLVVLLVSLCRLLLLLLLLLVLVLCPSCVPCSVVSLVSNLQQLALADAPRNCSLLSSLSSLLSSCVSHDVVVSVCSLCVSLVCNCCVPVVDPPPDPDPPSSSVSSVVSSVLSVCCSVPNNGPSRDDLLVVLLLQLVLVQLLHWADPVRSVNSSDDGPDPVVVPDDSVVSLVVFWDKACWDQDPVRHIDHITTHGDPVCLVVPDDLSSNVSRDSDVVSSVSSVVSSVPD

Sequence (266 aa):
IIKNQVTFHIPLHRYISILSYLSLNYQNGELKTLFPIENEKFLLNLAIFPLRIQVVKYEILTNTIWSYHSYEMQIQSDMYSSTHGNICSYMNDADIFLLQLISTLVNINKFMEMFFKSFYVHEWLVQNTENNLIFEKSSYITLLEGSLIVLATIVAFSPHLVLDDFEHRRAEIINALVIQDCHYSYLDEHMGEPKSFATSKYDIQSIVDDIAEYISPTIDITNQPKQGQYKLKDFLWEDEFDPLHVLSRISRRDLFETTMQRYTKW

Radius of gyration: 20.24 Å; chains: 1; bounding box: 51×48×51 Å